Protein AF-A0A255TAW7-F1 (afdb_monomer)

Secondary structure (DSSP, 8-state):
--EEEEET-------S-EEEEES-SSSSPTTHHHHHHHHHHHTT--SPEEEEEEESSSS--TTHHHHHHHHHHH-SEEEEEEPPPPTT---TTPPTTHHHHHHHHHHHHTT--EEEEESS--TTHHHHHHHHHHTT---EESSHHHHHHHHHHHHTPPP-EEEEEPP-TT-HHHHHH-TT-SSHHHHHHHHHHHHHHHSPTT-EEEEESPPP--GGGGGS-SEE-

Radius of gyration: 18.11 Å; Cα contacts (8 Å, |Δi|>4): 351; chains: 1; bounding box: 48×36×50 Å

Sequence (225 aa):
MNKIINSPTEISKKEGWMVFLAGPMKASPRGWRNKLVKAAGEMGMDGVTFLSPRFTTMHQPSNQVQWETQGLRMCDVALFWIPNKDPKAELGHRVYAETTKMELAENIARGKKIILGIDSEIAGTRHMKFLAKRYGIKKVHTSMEGCLEELKGWIDRPQQEHTLEAPLFDSEEALAKHPEFVDMLAMNQTIMERWNRVVAPGDKVKIDGEMPDSWWMKLINGKIE

Mean predicted aligned error: 4.02 Å

pLDDT: mean 92.43, std 5.93, range [66.44, 98.31]

Nearest PDB structures (foldseek):
  2f64-assembly1_B  TM=6.790E-01  e=1.707E-03  Trypanosoma brucei
  6qai-assembly1_B  TM=6.743E-01  e=1.915E-02  Leishmania mexicana
  8xru-assembly2_C-2  TM=5.912E-01  e=5.299E-02  Cellulosimicrobium
  6mmp-assembly1_C  TM=3.141E-01  e=1.449E+00  Rattus norvegicus

Solvent-accessible surface area (backbone atoms only — not comparable to full-atom values): 12919 Å² total; per-residue (Å²): 112,58,45,79,48,41,32,82,66,82,81,87,60,58,88,48,50,32,36,22,55,43,44,49,82,69,50,36,58,86,62,55,67,59,52,51,56,49,52,38,44,76,69,69,48,62,57,38,36,35,40,32,71,61,56,84,58,98,61,85,59,92,58,45,67,58,49,47,51,52,44,60,42,59,30,56,32,42,38,36,46,40,66,55,65,31,89,84,47,81,57,83,96,54,66,86,45,49,69,44,52,53,52,50,54,51,39,50,75,72,65,55,50,65,42,42,22,37,55,54,89,53,93,64,38,71,59,48,53,51,50,38,42,76,67,68,39,84,64,76,28,58,40,70,65,54,40,47,52,55,49,47,63,59,72,70,50,81,74,51,81,46,80,42,68,43,66,73,54,92,37,66,70,59,50,72,76,38,80,88,41,91,45,71,66,56,42,40,48,47,53,42,29,56,47,32,70,74,36,47,64,75,13,39,30,40,59,52,71,76,74,59,98,45,78,67,67,36,55,42,50,40,44,81,98

Structure (mmCIF, N/CA/C/O backbone):
data_AF-A0A255TAW7-F1
#
_entry.id   AF-A0A255TAW7-F1
#
loop_
_atom_site.group_PDB
_atom_site.id
_atom_site.type_symbol
_atom_site.label_atom_id
_atom_site.label_alt_id
_atom_site.label_comp_id
_atom_site.label_asym_id
_atom_site.label_entity_id
_atom_site.label_seq_id
_atom_site.pdbx_PDB_ins_code
_atom_site.Cartn_x
_atom_site.Cartn_y
_atom_site.Cartn_z
_atom_site.occupancy
_atom_site.B_iso_or_equiv
_atom_site.auth_seq_id
_atom_site.auth_comp_id
_atom_site.auth_asym_id
_atom_site.auth_atom_id
_atom_site.pdbx_PDB_model_num
ATOM 1 N N . MET A 1 1 ? -10.013 12.844 -10.900 1.00 66.44 1 MET A N 1
ATOM 2 C CA . MET A 1 1 ? -8.597 12.935 -11.327 1.00 66.44 1 MET A CA 1
ATOM 3 C C . MET A 1 1 ? -7.708 12.264 -10.292 1.00 66.44 1 MET A C 1
ATOM 5 O O . MET A 1 1 ? -7.811 12.587 -9.113 1.00 66.44 1 MET A O 1
ATOM 9 N N . ASN A 1 2 ? -6.852 11.340 -10.728 1.00 85.00 2 ASN A N 1
ATOM 10 C CA . ASN A 1 2 ? -5.893 10.658 -9.856 1.00 85.00 2 ASN A CA 1
ATOM 11 C C . ASN A 1 2 ? -4.774 11.592 -9.395 1.00 85.00 2 ASN A C 1
ATOM 13 O O . ASN A 1 2 ? -4.309 12.446 -10.151 1.00 85.00 2 ASN A O 1
ATOM 17 N N . LYS A 1 3 ? -4.311 11.386 -8.163 1.00 90.56 3 LYS A N 1
ATOM 18 C CA . LYS A 1 3 ? -3.213 12.143 -7.552 1.00 90.56 3 LYS A CA 1
ATOM 19 C C . LYS A 1 3 ? -1.981 11.254 -7.461 1.00 90.56 3 LYS A C 1
ATOM 21 O O . LYS A 1 3 ? -2.101 10.087 -7.106 1.00 90.56 3 LYS A O 1
ATOM 26 N N . ILE A 1 4 ? -0.795 11.794 -7.732 1.00 94.12 4 ILE A N 1
ATOM 27 C CA . ILE A 1 4 ? 0.478 11.137 -7.409 1.00 94.12 4 ILE A CA 1
ATOM 28 C C . ILE A 1 4 ? 1.187 11.933 -6.314 1.00 94.12 4 ILE A C 1
ATOM 30 O O . ILE A 1 4 ? 1.356 13.145 -6.432 1.00 94.12 4 ILE A O 1
ATOM 34 N N . IL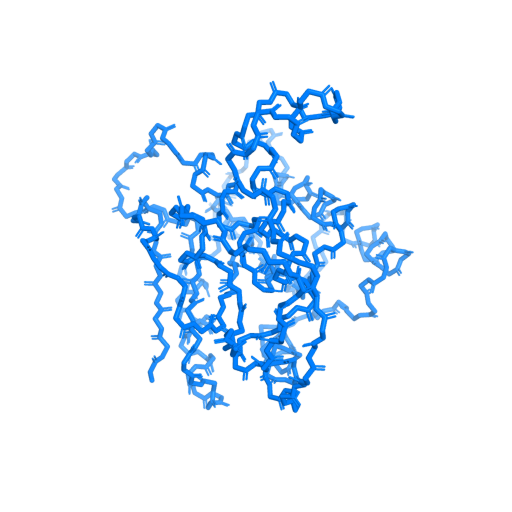E A 1 5 ? 1.588 11.254 -5.243 1.00 94.88 5 ILE A N 1
ATOM 35 C CA . ILE A 1 5 ? 2.397 11.810 -4.157 1.00 94.88 5 ILE A CA 1
ATOM 36 C C . ILE A 1 5 ? 3.766 11.145 -4.238 1.00 94.88 5 ILE A C 1
ATOM 38 O O . ILE A 1 5 ? 3.882 9.923 -4.141 1.00 94.88 5 ILE A O 1
ATOM 42 N N . ASN A 1 6 ? 4.797 11.952 -4.462 1.00 94.56 6 ASN A N 1
ATOM 43 C CA . ASN A 1 6 ? 6.178 11.490 -4.524 1.00 94.56 6 ASN A CA 1
ATOM 44 C C . ASN A 1 6 ? 6.852 11.651 -3.159 1.00 94.56 6 ASN A C 1
ATOM 46 O O . ASN A 1 6 ? 6.537 12.577 -2.414 1.00 94.56 6 ASN A O 1
ATOM 50 N N . SER A 1 7 ? 7.826 10.796 -2.861 1.00 93.12 7 SER A N 1
ATOM 51 C CA . SER A 1 7 ? 8.698 10.995 -1.702 1.00 93.12 7 SER A CA 1
ATOM 52 C C . SER A 1 7 ? 9.448 12.347 -1.781 1.00 93.12 7 SER A C 1
ATOM 54 O O . SER A 1 7 ? 9.800 12.790 -2.881 1.00 93.12 7 SER A O 1
ATOM 56 N N . PRO A 1 8 ? 9.730 13.024 -0.653 1.00 92.25 8 PRO A N 1
ATOM 57 C CA . PRO A 1 8 ? 9.324 12.698 0.716 1.00 92.25 8 PRO A CA 1
ATOM 58 C C . PRO A 1 8 ? 8.064 13.466 1.150 1.00 92.25 8 PRO A C 1
ATOM 60 O O . PRO A 1 8 ? 7.929 13.795 2.325 1.00 92.25 8 PRO A O 1
ATOM 63 N N . THR A 1 9 ? 7.167 13.828 0.220 1.00 93.25 9 THR A N 1
ATOM 64 C CA . THR A 1 9 ? 5.983 14.641 0.540 1.00 93.25 9 THR A CA 1
ATOM 65 C C . THR A 1 9 ? 5.142 13.967 1.621 1.00 93.25 9 THR A C 1
ATOM 67 O O . THR A 1 9 ? 4.720 12.821 1.464 1.00 93.25 9 THR A O 1
ATOM 70 N N . GLU A 1 10 ? 4.905 14.687 2.717 1.00 90.19 10 GLU A N 1
ATOM 71 C CA . GLU A 1 10 ? 4.144 14.192 3.861 1.00 90.19 10 GLU A CA 1
ATOM 72 C C . GLU A 1 10 ? 2.697 13.853 3.479 1.00 90.19 10 GLU A C 1
ATOM 74 O O . GLU A 1 10 ? 2.071 14.521 2.651 1.00 90.19 10 GLU A O 1
ATOM 79 N N . ILE A 1 11 ? 2.163 12.803 4.106 1.00 91.88 11 ILE A N 1
ATOM 80 C CA . ILE A 1 11 ? 0.776 12.375 3.949 1.00 91.88 11 ILE A CA 1
ATOM 81 C C . ILE A 1 11 ? 0.057 12.662 5.266 1.00 91.88 11 ILE A C 1
ATOM 83 O O . ILE A 1 11 ? 0.110 11.868 6.199 1.00 91.88 11 ILE A O 1
ATOM 87 N N . SER A 1 12 ? -0.596 13.820 5.337 1.00 90.38 12 SER A N 1
ATOM 88 C CA . SER A 1 12 ? -1.251 14.313 6.556 1.00 90.38 12 SER A CA 1
ATOM 89 C C . SER A 1 12 ? -2.631 13.698 6.814 1.00 90.38 12 SER A C 1
ATOM 91 O O . SER A 1 12 ? -3.136 13.752 7.937 1.00 90.38 12 SER A O 1
ATOM 93 N N . LYS A 1 13 ? -3.262 13.139 5.773 1.00 93.25 13 LYS A N 1
ATOM 94 C CA . LYS A 1 13 ? -4.567 12.475 5.836 1.00 93.25 13 LYS A CA 1
ATOM 95 C C . LYS A 1 13 ? -4.758 11.518 4.660 1.00 93.25 13 LYS A C 1
ATOM 97 O O . LYS A 1 13 ? -4.281 11.773 3.551 1.00 93.25 13 LYS A O 1
ATOM 102 N N . LYS A 1 14 ? -5.508 10.443 4.895 1.00 93.25 14 LYS A N 1
ATOM 103 C CA . LYS A 1 14 ? -6.025 9.540 3.866 1.00 93.25 14 LYS A CA 1
ATOM 104 C C . LYS A 1 14 ? -7.431 9.973 3.429 1.00 93.25 14 LYS A C 1
ATOM 106 O O . LYS A 1 14 ? -8.319 10.143 4.256 1.00 93.25 14 LYS A O 1
ATOM 111 N N . GLU A 1 15 ? -7.622 10.185 2.126 1.00 88.88 15 GLU A N 1
ATOM 112 C CA . GLU A 1 15 ? -8.869 10.738 1.549 1.00 88.88 15 GLU A CA 1
ATOM 113 C C . GLU A 1 15 ? -9.602 9.760 0.614 1.00 88.88 15 GLU A C 1
ATOM 115 O O . GLU A 1 15 ? -10.632 10.096 0.038 1.00 88.88 15 GLU A O 1
ATOM 120 N N . GLY A 1 16 ? -9.078 8.546 0.446 1.00 93.88 16 GLY A N 1
ATOM 121 C CA . GLY A 1 16 ? -9.610 7.557 -0.483 1.00 93.88 16 GLY A CA 1
ATOM 122 C C . GLY A 1 16 ? -8.657 6.382 -0.660 1.00 93.88 16 GLY A C 1
ATOM 123 O O . GLY A 1 16 ? -7.778 6.144 0.175 1.00 93.88 16 GLY A O 1
ATOM 124 N N . TRP A 1 17 ? -8.810 5.679 -1.782 1.00 97.12 17 TRP A N 1
ATOM 125 C CA . TRP A 1 17 ? -7.913 4.595 -2.164 1.00 97.12 17 TRP A CA 1
ATOM 126 C C . TRP A 1 17 ? -6.482 5.105 -2.327 1.00 97.12 17 TRP A C 1
ATOM 128 O O . TRP A 1 17 ? -6.220 6.058 -3.062 1.00 97.12 17 TRP A O 1
ATOM 138 N N . MET A 1 18 ? -5.544 4.442 -1.657 1.00 97.94 18 MET A N 1
ATOM 139 C CA . MET A 1 18 ? -4.114 4.669 -1.785 1.00 97.94 18 MET A CA 1
ATOM 140 C C . MET A 1 18 ? -3.413 3.430 -2.315 1.00 97.94 18 MET A C 1
ATOM 142 O O . MET A 1 18 ? -3.492 2.349 -1.726 1.00 97.94 18 MET A O 1
ATOM 146 N N . VAL A 1 19 ? -2.658 3.619 -3.392 1.00 98.31 19 VAL A N 1
ATOM 147 C CA . VAL A 1 19 ? -1.900 2.562 -4.058 1.00 98.31 19 VAL A CA 1
ATOM 148 C C . VAL A 1 19 ? -0.419 2.887 -3.992 1.00 98.31 19 VAL A C 1
ATOM 150 O O . VAL A 1 19 ? 0.014 3.914 -4.512 1.00 98.31 19 VAL A O 1
ATOM 153 N N . PHE A 1 20 ? 0.379 2.014 -3.383 1.00 98.25 20 PHE A N 1
ATOM 154 C CA . PHE A 1 20 ? 1.829 2.179 -3.362 1.00 98.25 20 PHE A CA 1
ATOM 155 C C . PHE A 1 20 ? 2.465 1.585 -4.624 1.00 98.25 20 PHE A C 1
ATOM 157 O O . PHE A 1 20 ? 2.237 0.422 -4.954 1.00 98.25 20 PHE A O 1
ATOM 164 N N . LEU A 1 21 ? 3.276 2.379 -5.329 1.00 97.69 21 LEU A N 1
ATOM 165 C CA . LEU A 1 21 ? 3.949 2.008 -6.577 1.00 97.69 21 LEU A CA 1
ATOM 166 C C . LEU A 1 21 ? 5.339 1.419 -6.310 1.00 97.69 21 LEU A C 1
ATOM 168 O O . LEU A 1 21 ? 6.379 2.068 -6.527 1.00 97.69 21 LEU A O 1
ATOM 172 N N . ALA A 1 22 ? 5.341 0.165 -5.864 1.00 96.19 22 ALA A N 1
ATOM 173 C CA . ALA A 1 22 ? 6.546 -0.612 -5.620 1.00 96.19 22 ALA A CA 1
ATOM 174 C C . ALA A 1 22 ? 7.166 -1.110 -6.934 1.00 96.19 22 ALA A C 1
ATOM 176 O O . ALA A 1 22 ? 6.483 -1.416 -7.914 1.00 96.19 22 ALA A O 1
ATOM 177 N N . GLY A 1 23 ? 8.493 -1.167 -6.973 1.00 94.19 23 GLY A N 1
ATOM 178 C CA . GLY A 1 23 ? 9.228 -1.535 -8.178 1.00 94.19 23 GLY A CA 1
ATOM 179 C C . GLY A 1 23 ? 10.616 -0.905 -8.227 1.00 94.19 23 GLY A C 1
ATOM 180 O O . GLY A 1 23 ? 10.884 0.064 -7.506 1.00 94.19 23 GLY A O 1
ATOM 181 N N . PRO A 1 24 ? 11.499 -1.389 -9.114 1.00 91.38 24 PRO A N 1
ATOM 182 C CA . PRO A 1 24 ? 12.866 -0.900 -9.196 1.00 91.38 24 PRO A CA 1
ATOM 183 C C . PRO A 1 24 ? 12.915 0.619 -9.429 1.00 91.38 24 PRO A C 1
ATOM 185 O O . PRO A 1 24 ? 12.154 1.192 -10.219 1.00 91.38 24 PRO A O 1
ATOM 188 N N . MET A 1 25 ? 13.820 1.279 -8.701 1.00 86.50 25 MET A N 1
ATOM 189 C CA . MET A 1 25 ? 14.154 2.697 -8.890 1.00 86.50 25 MET A CA 1
ATOM 190 C C . MET A 1 25 ? 15.346 2.881 -9.834 1.00 86.50 25 MET A C 1
ATOM 192 O O . MET A 1 25 ? 15.327 3.750 -10.706 1.00 86.50 25 MET A O 1
ATOM 196 N N . LYS A 1 26 ? 16.389 2.059 -9.658 1.00 84.88 26 LYS A N 1
ATOM 197 C CA . LYS A 1 26 ? 17.605 2.059 -10.481 1.00 84.88 26 LYS A CA 1
ATOM 198 C C . LYS A 1 26 ? 17.474 1.054 -11.622 1.00 84.88 26 LYS A C 1
ATOM 200 O O . LYS A 1 26 ? 16.835 0.017 -11.465 1.00 84.88 26 LYS A O 1
ATOM 205 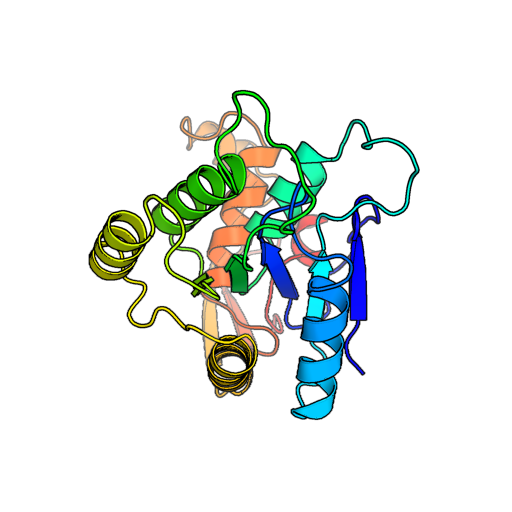N N . ALA A 1 27 ? 18.102 1.365 -12.757 1.00 85.75 27 ALA A N 1
ATOM 206 C CA . ALA A 1 27 ? 18.136 0.514 -13.949 1.00 85.75 27 ALA A CA 1
ATOM 207 C C . ALA A 1 27 ? 16.755 0.107 -14.510 1.00 85.75 27 ALA A C 1
ATOM 209 O O . ALA A 1 27 ? 16.652 -0.858 -15.258 1.00 85.75 27 ALA A O 1
ATOM 210 N N . SER A 1 28 ? 15.685 0.822 -14.154 1.00 87.62 28 SER A N 1
ATOM 211 C CA . SER A 1 28 ? 14.346 0.673 -14.735 1.00 87.62 28 SER A CA 1
ATOM 212 C C . SER A 1 28 ? 14.068 1.785 -15.755 1.00 87.62 28 SER A C 1
ATOM 214 O O . SER A 1 28 ? 14.575 2.895 -15.558 1.00 87.62 28 SER A O 1
ATOM 216 N N . PRO A 1 29 ? 13.189 1.568 -16.751 1.00 87.31 29 PRO A N 1
ATOM 217 C CA . PRO A 1 29 ? 12.796 2.589 -17.711 1.00 87.31 29 PRO A CA 1
ATOM 218 C C . PRO A 1 29 ? 12.283 3.849 -17.011 1.00 87.31 29 PRO A C 1
ATOM 220 O O . PRO A 1 29 ? 11.499 3.789 -16.059 1.00 87.31 29 PRO A O 1
ATOM 223 N N . ARG A 1 30 ? 12.726 5.022 -17.465 1.00 85.56 30 ARG A N 1
ATOM 224 C CA . ARG A 1 30 ? 12.309 6.292 -16.859 1.00 85.56 30 ARG A CA 1
ATOM 225 C C . ARG A 1 30 ? 10.803 6.511 -17.039 1.00 85.56 30 ARG A C 1
ATOM 227 O O . ARG A 1 30 ? 10.241 6.239 -18.095 1.00 85.56 30 ARG A O 1
ATOM 234 N N . GLY A 1 31 ? 10.157 7.035 -15.998 1.00 88.00 31 GLY A N 1
ATOM 235 C CA . GLY A 1 31 ? 8.762 7.479 -16.061 1.00 88.00 31 GLY A CA 1
ATOM 236 C C . GLY A 1 31 ? 7.705 6.371 -16.081 1.00 88.00 31 GLY A C 1
ATOM 237 O O . GLY A 1 31 ? 6.537 6.693 -16.273 1.00 88.00 31 GLY A O 1
ATOM 238 N N . TRP A 1 32 ? 8.058 5.098 -15.853 1.00 91.94 32 TRP A N 1
ATOM 239 C CA . TRP A 1 32 ? 7.078 3.999 -15.855 1.00 91.94 32 TRP A CA 1
ATOM 240 C C . TRP A 1 32 ? 5.929 4.220 -14.856 1.00 91.94 32 TRP A C 1
ATOM 242 O O . TRP A 1 32 ? 4.781 3.940 -15.178 1.00 91.94 32 TRP A O 1
ATOM 252 N N . ARG A 1 33 ? 6.214 4.812 -13.686 1.00 93.38 33 ARG A N 1
ATOM 253 C CA . ARG A 1 33 ? 5.199 5.177 -12.680 1.00 93.38 33 ARG A CA 1
ATOM 254 C C . ARG A 1 33 ? 4.207 6.208 -13.218 1.00 93.38 33 ARG A C 1
ATOM 256 O O . ARG A 1 33 ? 3.008 6.032 -13.071 1.00 93.38 33 ARG A O 1
ATOM 263 N N . ASN A 1 34 ? 4.696 7.239 -13.908 1.00 92.81 34 ASN A N 1
ATOM 264 C CA . ASN A 1 34 ? 3.837 8.264 -14.509 1.00 92.81 34 ASN A CA 1
ATOM 265 C C . ASN A 1 34 ? 2.976 7.678 -15.634 1.00 92.81 34 ASN A C 1
ATOM 267 O O . ASN A 1 34 ? 1.808 8.031 -15.745 1.00 92.81 34 ASN A O 1
ATOM 271 N N . LYS A 1 35 ? 3.536 6.765 -16.444 1.00 93.38 35 LYS A N 1
ATOM 272 C CA . LYS A 1 35 ? 2.770 6.036 -17.467 1.00 93.38 35 LYS A CA 1
ATOM 273 C C . LYS A 1 35 ? 1.648 5.212 -16.837 1.00 93.38 35 LYS A C 1
ATOM 275 O O . LYS A 1 35 ? 0.523 5.297 -17.306 1.00 93.38 35 LYS A O 1
ATOM 280 N N . LEU A 1 36 ? 1.942 4.497 -15.751 1.00 94.75 36 LEU A N 1
ATOM 281 C CA . LEU A 1 36 ? 0.954 3.712 -15.012 1.00 94.75 36 LEU A CA 1
ATOM 282 C C . LEU A 1 36 ? -0.168 4.596 -14.450 1.00 94.75 36 LEU A C 1
ATOM 284 O O . LEU A 1 36 ? -1.336 4.283 -14.646 1.00 94.75 36 LEU A O 1
ATOM 288 N N . VAL A 1 37 ? 0.159 5.722 -13.806 1.00 94.88 37 VAL A N 1
ATOM 289 C CA . VAL A 1 37 ? -0.855 6.649 -13.263 1.00 94.88 37 VAL A CA 1
ATOM 290 C C . VAL A 1 37 ? -1.698 7.282 -14.373 1.00 94.88 37 VAL A C 1
ATOM 292 O O . VAL A 1 37 ? -2.908 7.437 -14.213 1.00 94.88 37 VAL A O 1
ATOM 295 N N . LYS A 1 38 ? -1.082 7.619 -15.514 1.00 94.50 38 LYS A N 1
ATOM 296 C CA . LYS A 1 38 ? -1.805 8.126 -16.686 1.00 94.50 38 LYS A CA 1
ATOM 297 C C . LYS A 1 38 ? -2.785 7.080 -17.222 1.00 94.50 38 LYS A C 1
ATOM 299 O O . LYS A 1 38 ? -3.965 7.387 -17.351 1.00 94.50 38 LYS A O 1
ATOM 304 N N . ALA A 1 39 ? -2.311 5.856 -17.454 1.00 95.19 39 ALA A N 1
ATOM 305 C CA . ALA A 1 39 ? -3.138 4.745 -17.917 1.00 95.19 39 ALA A CA 1
ATOM 306 C C . ALA A 1 39 ? -4.281 4.446 -16.934 1.00 95.19 39 ALA A C 1
ATOM 308 O O . ALA A 1 39 ? -5.409 4.208 -17.349 1.00 95.19 39 ALA A O 1
ATOM 309 N N . ALA A 1 40 ? -4.033 4.559 -15.625 1.00 96.38 40 ALA A N 1
ATOM 310 C CA . ALA A 1 40 ? -5.079 4.406 -14.622 1.00 96.38 40 ALA A CA 1
ATOM 311 C C . ALA A 1 40 ? -6.214 5.433 -14.784 1.00 96.38 40 ALA A C 1
ATOM 313 O O . ALA A 1 40 ? -7.387 5.080 -14.677 1.00 96.38 40 ALA A O 1
ATOM 314 N N . GLY A 1 41 ? -5.869 6.693 -15.072 1.00 95.19 41 GLY A N 1
ATOM 315 C CA . GLY A 1 41 ? -6.854 7.736 -15.370 1.00 95.19 41 GLY A CA 1
ATOM 316 C C . GLY A 1 41 ? -7.610 7.483 -16.677 1.00 95.19 41 GLY A C 1
ATOM 317 O O . GLY A 1 41 ? -8.823 7.651 -16.722 1.00 95.19 41 GLY A O 1
ATOM 318 N N . GLU A 1 42 ? -6.919 7.016 -17.720 1.00 94.88 42 GLU A N 1
ATOM 319 C CA . GLU A 1 42 ? -7.533 6.640 -19.007 1.00 94.88 42 GLU A CA 1
ATOM 320 C C . GLU A 1 42 ? -8.509 5.454 -18.872 1.00 94.88 42 GLU A C 1
ATOM 322 O O . GLU A 1 42 ? -9.474 5.362 -19.625 1.00 94.88 42 GLU A O 1
ATOM 327 N N . MET A 1 43 ? -8.309 4.585 -17.875 1.00 95.25 43 MET A N 1
ATOM 328 C CA . MET A 1 43 ? -9.204 3.468 -17.539 1.00 95.25 43 MET A CA 1
ATOM 329 C C . MET A 1 43 ? -10.383 3.858 -16.627 1.00 95.25 43 MET A C 1
ATOM 331 O O . MET A 1 43 ? -11.115 2.982 -16.156 1.00 95.25 43 MET A O 1
ATOM 335 N N . GLY A 1 44 ? -10.569 5.149 -16.337 1.00 93.38 44 GLY A N 1
ATOM 336 C CA . GLY A 1 44 ? -11.673 5.630 -15.502 1.00 93.38 44 GLY A CA 1
ATOM 337 C C . GLY A 1 44 ? -11.560 5.213 -14.035 1.00 93.38 44 GLY A C 1
ATOM 338 O O . GLY A 1 44 ? -12.574 5.019 -13.367 1.00 93.38 44 GLY A O 1
ATOM 339 N N . MET A 1 45 ? -10.341 5.013 -13.527 1.00 93.81 45 MET A N 1
ATOM 340 C CA . MET A 1 45 ? -10.122 4.972 -12.083 1.00 93.81 45 MET A CA 1
ATOM 341 C C . MET A 1 45 ? -9.993 6.409 -11.595 1.00 93.81 45 MET A C 1
ATOM 343 O O . MET A 1 45 ? -9.034 7.086 -11.956 1.00 93.81 45 MET A O 1
ATOM 347 N N . ASP A 1 46 ? -10.959 6.868 -10.805 1.00 87.12 46 ASP A N 1
ATOM 348 C CA . ASP A 1 46 ? -10.977 8.197 -10.198 1.00 87.12 46 ASP A CA 1
ATOM 349 C C . ASP A 1 46 ? -10.857 8.108 -8.676 1.00 87.12 46 ASP A C 1
ATOM 351 O O . ASP A 1 46 ? -11.225 7.113 -8.057 1.00 87.12 46 ASP A O 1
ATOM 355 N N . GLY A 1 47 ? -10.330 9.167 -8.058 1.00 86.69 47 GLY A N 1
ATOM 356 C CA . GLY A 1 47 ? -10.194 9.242 -6.600 1.00 86.69 47 GLY A CA 1
ATOM 357 C C . GLY A 1 47 ? -9.085 8.357 -6.023 1.00 86.69 47 GLY A C 1
ATOM 358 O O . GLY A 1 47 ? -9.007 8.200 -4.805 1.00 86.69 47 GLY A O 1
ATOM 359 N N . VAL A 1 48 ? -8.207 7.804 -6.867 1.00 95.56 48 VAL A N 1
ATOM 360 C CA . VAL A 1 48 ? -7.053 7.018 -6.422 1.00 95.56 48 VAL A CA 1
ATOM 361 C C . VAL A 1 48 ? -5.848 7.933 -6.208 1.00 95.56 48 VAL A C 1
ATOM 363 O O . VAL A 1 48 ? -5.453 8.717 -7.079 1.00 95.56 48 VAL A O 1
ATOM 366 N N . THR A 1 49 ? -5.232 7.807 -5.036 1.00 97.25 49 THR A N 1
ATOM 367 C CA . THR A 1 49 ? -3.951 8.429 -4.706 1.00 97.25 49 THR A CA 1
ATOM 368 C C . THR A 1 49 ? -2.828 7.409 -4.864 1.00 97.25 49 THR A C 1
ATOM 370 O O . THR A 1 49 ? -2.777 6.395 -4.177 1.00 97.25 49 THR A O 1
ATOM 373 N N . PHE A 1 50 ? -1.883 7.686 -5.750 1.00 97.62 50 PHE A N 1
ATOM 374 C CA . PHE A 1 50 ? -0.712 6.852 -5.977 1.00 97.62 50 PHE A CA 1
ATOM 375 C C . PHE A 1 50 ? 0.480 7.365 -5.171 1.00 97.62 50 PHE A C 1
ATOM 377 O O . PHE A 1 50 ? 0.903 8.509 -5.333 1.00 97.62 50 PHE A O 1
ATOM 384 N N . LEU A 1 51 ? 1.050 6.507 -4.329 1.00 97.38 51 LEU A N 1
ATOM 385 C CA . LEU A 1 51 ? 2.261 6.782 -3.565 1.00 97.38 51 LEU A CA 1
ATOM 386 C C . LEU A 1 51 ? 3.469 6.279 -4.354 1.00 97.38 51 LEU A C 1
ATOM 388 O O . LEU A 1 51 ? 3.582 5.092 -4.657 1.00 97.38 51 LEU A O 1
ATOM 392 N N . SER A 1 52 ? 4.371 7.184 -4.709 1.00 95.81 52 SER A N 1
ATOM 393 C CA . SER A 1 52 ? 5.560 6.888 -5.501 1.00 95.81 52 SER A CA 1
ATOM 394 C C . SER A 1 52 ? 6.819 7.081 -4.650 1.00 95.81 52 SER A C 1
ATOM 396 O O . SER A 1 52 ? 7.112 8.211 -4.256 1.00 95.81 52 SER A O 1
ATOM 398 N N . PRO A 1 53 ? 7.630 6.026 -4.424 1.00 93.38 53 PRO A N 1
ATOM 399 C CA . PRO A 1 53 ? 8.890 6.149 -3.685 1.00 93.38 53 PRO A CA 1
ATOM 400 C C . PRO A 1 53 ? 9.932 6.996 -4.428 1.00 93.38 53 PRO A C 1
ATOM 402 O O . PRO A 1 53 ? 10.960 7.364 -3.870 1.00 93.38 53 PRO A O 1
ATOM 405 N N . ARG A 1 54 ? 9.691 7.334 -5.701 1.00 89.19 54 ARG A N 1
ATOM 406 C CA . ARG A 1 54 ? 10.595 8.194 -6.462 1.00 89.19 54 ARG A CA 1
ATOM 407 C C . ARG A 1 54 ? 10.627 9.581 -5.826 1.00 89.19 54 ARG A C 1
ATOM 409 O O . ARG A 1 54 ? 9.616 10.274 -5.827 1.00 89.19 54 ARG A O 1
ATOM 416 N N . PHE A 1 55 ? 11.794 9.985 -5.344 1.00 84.38 55 PHE A N 1
ATOM 417 C CA . PHE A 1 55 ? 11.988 11.306 -4.765 1.00 84.38 55 PHE A CA 1
ATOM 418 C C . PHE A 1 55 ? 12.116 12.392 -5.844 1.00 84.38 55 PHE A C 1
ATOM 420 O O . PHE A 1 55 ? 12.605 12.141 -6.950 1.00 84.38 55 PHE A O 1
ATOM 427 N N . THR A 1 56 ? 11.636 13.597 -5.534 1.00 76.94 56 THR A N 1
ATOM 428 C CA . THR A 1 56 ? 11.680 14.777 -6.425 1.00 76.94 56 THR A CA 1
ATOM 429 C C . THR A 1 56 ? 12.994 15.554 -6.333 1.00 76.94 56 THR A C 1
ATOM 431 O O . THR A 1 56 ? 13.278 16.401 -7.178 1.00 76.94 56 THR A O 1
ATOM 434 N N . THR A 1 57 ? 13.801 15.263 -5.317 1.00 77.12 57 THR A N 1
ATOM 435 C CA . THR A 1 57 ? 15.085 15.901 -5.030 1.00 77.12 57 THR A CA 1
ATOM 436 C C . THR A 1 57 ? 16.230 15.294 -5.845 1.00 77.12 57 THR A C 1
ATOM 438 O O . THR A 1 57 ? 16.134 14.192 -6.382 1.00 77.12 57 THR A O 1
ATOM 441 N N . MET A 1 58 ? 17.359 16.006 -5.933 1.00 75.75 58 MET A N 1
ATOM 442 C CA . MET A 1 58 ? 18.569 15.486 -6.591 1.00 75.75 58 MET A CA 1
ATOM 443 C C . MET A 1 58 ? 19.185 14.307 -5.819 1.00 75.75 58 MET A C 1
ATOM 445 O O . MET A 1 58 ? 19.695 13.364 -6.419 1.00 75.75 58 MET A O 1
ATOM 449 N N . HIS A 1 59 ? 19.100 14.354 -4.488 1.00 81.75 59 HIS A N 1
ATOM 450 C CA . HIS A 1 59 ? 19.636 13.346 -3.579 1.00 81.75 59 HIS A CA 1
ATOM 451 C C . HIS A 1 59 ? 18.514 12.656 -2.813 1.00 81.75 59 HIS A C 1
ATOM 453 O O . HIS A 1 59 ? 17.462 13.253 -2.578 1.00 81.75 59 HIS A O 1
ATOM 459 N N . GLN A 1 60 ? 18.761 11.411 -2.408 1.00 82.69 60 GLN A N 1
ATOM 460 C CA . GLN A 1 60 ? 17.836 10.653 -1.575 1.00 82.69 60 GLN A CA 1
ATOM 461 C C . GLN A 1 60 ? 17.649 11.365 -0.220 1.00 82.69 60 GLN A C 1
ATOM 463 O O . GLN A 1 60 ? 18.647 11.624 0.458 1.00 82.69 60 GLN A O 1
ATOM 468 N N . PRO A 1 61 ? 16.405 11.668 0.188 1.00 83.69 61 PRO A N 1
ATOM 469 C CA . PRO A 1 61 ? 16.121 12.221 1.509 1.00 83.69 61 PRO A CA 1
ATOM 470 C C . PRO A 1 61 ? 16.547 11.270 2.635 1.00 83.69 61 PRO A C 1
ATOM 472 O O . PRO A 1 61 ? 16.451 10.048 2.495 1.00 83.69 61 PRO A O 1
ATOM 475 N N . SER A 1 62 ? 16.961 11.815 3.782 1.00 89.06 62 SER A N 1
ATOM 476 C CA . SER A 1 62 ? 17.338 11.015 4.961 1.00 89.06 62 SER A CA 1
ATOM 477 C C . SER A 1 62 ? 16.180 10.168 5.499 1.00 89.06 62 SER A C 1
ATOM 479 O O . SER A 1 62 ? 16.396 9.064 5.990 1.00 89.06 62 SER A O 1
ATOM 481 N N . ASN A 1 63 ? 14.946 10.646 5.343 1.00 89.25 63 ASN A N 1
ATOM 482 C CA . ASN A 1 63 ? 13.722 9.972 5.769 1.00 89.25 63 ASN A CA 1
ATOM 483 C C . ASN A 1 63 ? 13.101 9.065 4.686 1.00 89.25 63 ASN A C 1
ATOM 485 O O . ASN A 1 63 ? 11.974 8.608 4.862 1.00 89.25 63 ASN A O 1
ATOM 489 N N . GLN A 1 64 ? 13.804 8.770 3.582 1.00 90.69 64 GLN A N 1
ATOM 490 C CA . GLN A 1 64 ? 13.268 7.961 2.475 1.00 90.69 64 GLN A CA 1
ATOM 491 C C . GLN A 1 64 ? 12.728 6.603 2.946 1.00 90.69 64 GLN A C 1
ATOM 493 O O . GLN A 1 64 ? 11.604 6.240 2.615 1.00 90.69 64 GLN A O 1
ATOM 498 N N . VAL A 1 65 ? 13.514 5.868 3.737 1.00 89.25 65 VAL A N 1
ATOM 499 C CA . VAL A 1 65 ? 13.137 4.525 4.211 1.00 89.25 65 VAL A CA 1
ATOM 500 C C . VAL A 1 65 ? 11.901 4.592 5.111 1.00 89.25 65 VAL A C 1
ATOM 502 O O . VAL A 1 65 ? 11.013 3.746 5.019 1.00 89.25 65 VAL A O 1
ATOM 505 N N . GLN A 1 66 ? 11.808 5.625 5.952 1.00 91.00 66 GLN A N 1
ATOM 506 C CA . GLN A 1 66 ? 10.651 5.854 6.818 1.00 91.00 66 GLN A CA 1
ATOM 507 C C . GLN A 1 66 ? 9.403 6.189 5.994 1.00 91.00 66 GLN A C 1
ATOM 509 O O . GLN A 1 66 ? 8.337 5.634 6.253 1.00 91.00 66 GLN A O 1
ATOM 514 N N . TRP A 1 67 ? 9.542 7.033 4.966 1.00 94.19 67 TRP A N 1
ATOM 515 C CA . TRP A 1 67 ? 8.452 7.386 4.057 1.00 94.19 67 TRP A CA 1
ATOM 516 C C . TRP A 1 67 ? 7.936 6.166 3.285 1.00 94.19 67 TRP A C 1
ATOM 518 O O . TRP A 1 67 ? 6.730 5.928 3.239 1.00 94.19 67 TRP A O 1
ATOM 528 N N . GLU A 1 68 ? 8.838 5.352 2.728 1.00 94.19 68 GLU A N 1
ATOM 529 C CA . GLU A 1 68 ? 8.487 4.114 2.019 1.00 94.19 68 GLU A CA 1
ATOM 530 C C . GLU A 1 68 ? 7.781 3.123 2.945 1.00 94.19 68 GLU A C 1
ATOM 532 O O . GLU A 1 68 ? 6.728 2.591 2.593 1.00 94.19 68 GLU A O 1
ATOM 537 N N . THR A 1 69 ? 8.314 2.941 4.156 1.00 92.56 69 THR A N 1
ATOM 538 C CA . THR A 1 69 ? 7.732 2.060 5.175 1.00 92.56 69 THR A CA 1
ATOM 539 C C . THR A 1 69 ? 6.324 2.515 5.554 1.00 92.56 69 THR A C 1
ATOM 541 O O . THR A 1 69 ? 5.394 1.711 5.538 1.00 92.56 69 THR A O 1
ATOM 544 N N . GLN A 1 70 ? 6.137 3.805 5.850 1.00 94.06 70 GLN A N 1
ATOM 545 C CA . GLN A 1 70 ? 4.826 4.360 6.189 1.00 94.06 70 GLN A CA 1
ATOM 546 C C . GLN A 1 70 ? 3.843 4.218 5.020 1.00 94.06 70 GLN A C 1
ATOM 548 O O . GLN A 1 70 ? 2.706 3.787 5.217 1.00 94.06 70 GLN A O 1
ATOM 553 N N . GLY A 1 71 ? 4.281 4.535 3.798 1.00 95.88 71 GLY A N 1
ATOM 554 C CA . GLY A 1 71 ? 3.464 4.428 2.593 1.00 95.88 71 GLY A CA 1
ATOM 555 C C . GLY A 1 71 ? 3.007 2.995 2.313 1.00 95.88 71 GLY A C 1
ATOM 556 O O . GLY A 1 71 ? 1.824 2.777 2.051 1.00 95.88 71 GLY A O 1
ATOM 557 N N . LEU A 1 72 ? 3.906 2.013 2.422 1.00 95.88 72 LEU A N 1
ATOM 558 C CA . LEU A 1 72 ? 3.577 0.592 2.270 1.00 95.88 72 LEU A CA 1
ATOM 559 C C . LEU A 1 72 ? 2.587 0.125 3.343 1.00 95.88 72 LEU A C 1
ATOM 561 O O . LEU A 1 72 ? 1.588 -0.516 3.014 1.00 95.88 72 LEU A O 1
ATOM 565 N N . ARG A 1 73 ? 2.800 0.494 4.612 1.00 95.31 73 ARG A N 1
ATOM 566 C CA . ARG A 1 73 ? 1.907 0.099 5.715 1.00 95.31 73 ARG A CA 1
ATOM 567 C C . ARG A 1 73 ? 0.513 0.713 5.585 1.00 95.31 73 ARG A C 1
ATOM 569 O O . ARG A 1 73 ? -0.472 0.013 5.800 1.00 95.31 73 ARG A O 1
ATOM 576 N N . MET A 1 74 ? 0.418 1.974 5.166 1.00 96.12 74 MET A N 1
ATOM 577 C CA . MET A 1 74 ? -0.845 2.718 5.052 1.00 96.12 74 MET A CA 1
ATOM 578 C C . MET A 1 74 ? -1.641 2.432 3.768 1.00 96.12 74 MET A C 1
ATOM 580 O O . MET A 1 74 ? -2.866 2.600 3.759 1.00 96.12 74 MET A O 1
ATOM 584 N N . CYS A 1 75 ? -0.978 2.054 2.668 1.00 97.50 75 CYS A N 1
ATOM 585 C CA . CYS A 1 75 ? -1.665 1.820 1.398 1.00 97.50 75 CYS A CA 1
ATOM 586 C C . CYS A 1 75 ? -2.651 0.646 1.481 1.00 97.50 75 CYS A C 1
ATOM 588 O O . CYS A 1 75 ? -2.442 -0.316 2.230 1.00 97.50 75 CYS A O 1
ATOM 590 N N . ASP A 1 76 ? -3.706 0.728 0.670 1.00 97.81 76 ASP A N 1
ATOM 591 C CA . ASP A 1 76 ? -4.723 -0.323 0.560 1.00 97.81 76 ASP A CA 1
ATOM 592 C C . ASP A 1 76 ? -4.251 -1.431 -0.379 1.00 97.81 76 ASP A C 1
ATOM 594 O O . ASP A 1 76 ? -4.543 -2.606 -0.170 1.00 97.81 76 ASP A O 1
ATOM 598 N N . VAL A 1 77 ? -3.494 -1.047 -1.412 1.00 97.88 77 VAL A N 1
ATOM 599 C CA . VAL A 1 77 ? -2.909 -1.956 -2.396 1.00 97.88 77 VAL A CA 1
ATOM 600 C C . VAL A 1 77 ? -1.450 -1.587 -2.636 1.00 97.88 77 VAL A C 1
ATOM 602 O O . VAL A 1 77 ? -1.132 -0.444 -2.964 1.00 97.88 77 VAL A O 1
ATOM 605 N N . ALA A 1 78 ? -0.563 -2.574 -2.551 1.00 97.94 78 ALA A N 1
ATOM 606 C CA . ALA A 1 78 ? 0.802 -2.451 -3.044 1.00 97.94 78 ALA A CA 1
ATOM 607 C C . ALA A 1 78 ? 0.869 -3.007 -4.475 1.00 97.94 78 ALA A C 1
ATOM 609 O O . ALA A 1 78 ? 0.759 -4.217 -4.696 1.00 97.94 78 ALA A O 1
ATOM 610 N N . LEU A 1 79 ? 1.029 -2.122 -5.461 1.00 98.31 79 LEU A N 1
ATOM 611 C CA . LEU A 1 79 ? 1.191 -2.500 -6.861 1.00 98.31 79 LEU A CA 1
ATOM 612 C C . LEU A 1 79 ? 2.685 -2.617 -7.160 1.00 98.31 79 LEU A C 1
ATOM 614 O O . LEU A 1 79 ? 3.389 -1.619 -7.321 1.00 98.31 79 LEU A O 1
ATOM 618 N N . PHE A 1 80 ? 3.156 -3.858 -7.235 1.00 96.94 80 PHE A N 1
ATOM 619 C CA . PHE A 1 80 ? 4.513 -4.198 -7.631 1.00 96.94 80 PHE A CA 1
ATOM 620 C C . PHE A 1 80 ? 4.577 -4.340 -9.147 1.00 96.94 80 PHE A C 1
ATOM 622 O O . PHE A 1 80 ? 4.079 -5.316 -9.706 1.00 96.94 80 PHE A O 1
ATOM 629 N N . TRP A 1 81 ? 5.225 -3.387 -9.815 1.00 96.00 81 TRP A N 1
ATOM 630 C CA . TRP A 1 81 ? 5.544 -3.497 -11.236 1.00 96.00 81 TRP A CA 1
ATOM 631 C C . TRP A 1 81 ? 7.054 -3.591 -11.437 1.00 96.00 81 TRP A C 1
ATOM 633 O O . TRP A 1 81 ? 7.806 -2.672 -11.102 1.00 96.00 81 TRP A O 1
ATOM 643 N N . ILE A 1 82 ? 7.498 -4.712 -12.002 1.00 93.88 82 ILE A N 1
ATOM 644 C CA . ILE A 1 82 ? 8.898 -4.962 -12.340 1.00 93.88 82 ILE A CA 1
ATOM 645 C C . ILE A 1 82 ? 9.036 -4.883 -13.868 1.00 93.88 82 ILE A C 1
ATOM 647 O O . ILE A 1 82 ? 8.788 -5.879 -14.555 1.00 93.88 82 ILE A O 1
ATOM 651 N N . PRO A 1 83 ? 9.395 -3.708 -14.421 1.00 92.31 83 PRO A N 1
ATOM 652 C CA . PRO A 1 83 ? 9.625 -3.567 -15.852 1.00 92.31 83 PRO A CA 1
ATOM 653 C C . PRO A 1 83 ? 10.873 -4.337 -16.294 1.00 92.31 83 PRO A C 1
ATOM 655 O O . PRO A 1 83 ? 11.702 -4.733 -15.473 1.00 92.31 83 PRO A O 1
ATOM 658 N N . ASN A 1 84 ? 11.055 -4.479 -17.606 1.00 89.12 84 ASN A N 1
ATOM 659 C CA . ASN A 1 84 ? 12.357 -4.836 -18.162 1.00 89.12 84 ASN A CA 1
ATOM 660 C C . ASN A 1 84 ? 13.452 -3.902 -17.632 1.00 89.12 84 ASN A C 1
ATOM 662 O O . ASN A 1 84 ? 13.230 -2.697 -17.498 1.00 89.12 84 ASN A O 1
ATOM 666 N N . LYS A 1 85 ? 14.655 -4.432 -17.380 1.00 89.31 85 LYS A N 1
ATOM 667 C CA . LYS A 1 85 ? 15.821 -3.583 -17.101 1.00 89.31 85 LYS A CA 1
ATOM 668 C C . LYS A 1 85 ? 16.036 -2.645 -18.289 1.00 89.31 85 LYS A C 1
ATOM 670 O O . LYS A 1 85 ? 15.961 -3.084 -19.433 1.00 89.31 85 LYS A O 1
ATOM 675 N N . ASP A 1 86 ? 16.348 -1.380 -18.022 1.00 86.62 86 ASP A N 1
ATOM 676 C CA . ASP A 1 86 ? 16.827 -0.472 -19.062 1.00 86.62 86 ASP A CA 1
ATOM 677 C C . ASP A 1 86 ? 18.058 -1.117 -19.738 1.00 86.62 86 ASP A C 1
ATOM 679 O O . ASP A 1 86 ? 19.041 -1.413 -19.042 1.00 86.62 86 ASP A O 1
ATOM 683 N N . PRO A 1 87 ? 18.025 -1.378 -21.062 1.00 83.31 87 PRO A N 1
ATOM 684 C CA . PRO A 1 87 ? 19.125 -2.032 -21.766 1.00 83.31 87 PRO A CA 1
ATOM 685 C C . PRO A 1 87 ? 20.457 -1.295 -21.614 1.00 83.31 87 PRO A C 1
ATOM 687 O O . PRO A 1 87 ? 21.510 -1.926 -21.644 1.00 83.31 87 PRO A O 1
ATOM 690 N N . LYS A 1 88 ? 20.409 0.028 -21.411 1.00 84.44 88 LYS A N 1
ATOM 691 C CA . LYS A 1 88 ? 21.587 0.890 -21.254 1.00 84.44 88 LYS A CA 1
ATOM 692 C C . LYS A 1 88 ? 22.079 0.985 -19.811 1.00 84.44 88 LYS A C 1
ATOM 694 O O . LYS A 1 88 ? 23.102 1.613 -19.561 1.00 84.44 88 LYS A O 1
ATOM 699 N N . ALA A 1 89 ? 21.350 0.425 -18.847 1.00 84.50 89 ALA A N 1
ATOM 700 C CA . ALA A 1 89 ? 21.730 0.520 -17.449 1.00 84.50 89 ALA A CA 1
ATOM 701 C C . ALA A 1 89 ? 22.730 -0.570 -17.057 1.00 84.50 89 ALA A C 1
ATOM 703 O O . ALA A 1 89 ? 22.458 -1.774 -17.160 1.00 84.50 89 ALA A O 1
ATOM 704 N N . GLU A 1 90 ? 23.858 -0.134 -16.513 1.00 81.81 90 GLU A N 1
ATOM 705 C CA . GLU A 1 90 ? 24.823 -0.998 -15.851 1.00 81.81 90 GLU A CA 1
ATOM 706 C C . GLU A 1 90 ? 24.411 -1.241 -14.397 1.00 81.81 90 GLU A C 1
ATOM 708 O O . GLU A 1 90 ? 23.963 -0.336 -13.689 1.00 81.81 90 GLU A O 1
ATOM 713 N N . LEU A 1 91 ? 24.540 -2.490 -13.953 1.00 79.00 91 LEU A N 1
ATOM 714 C CA . LEU A 1 91 ? 24.222 -2.890 -12.581 1.00 79.00 91 LEU A CA 1
ATOM 715 C C . LEU A 1 91 ? 25.473 -3.119 -11.725 1.00 79.00 91 LEU A C 1
ATOM 717 O O . LEU A 1 91 ? 25.358 -3.233 -10.504 1.00 79.00 91 LEU A O 1
ATOM 721 N N . GLY A 1 92 ? 26.659 -3.186 -12.341 1.00 83.31 92 GLY A N 1
ATOM 722 C CA . GLY A 1 92 ? 27.868 -3.670 -11.678 1.00 83.31 92 GLY A CA 1
ATOM 723 C C . GLY A 1 92 ? 27.619 -5.043 -11.044 1.00 83.31 92 GLY A C 1
ATOM 724 O O . GLY A 1 92 ? 27.083 -5.939 -11.691 1.00 83.31 92 GLY A O 1
ATOM 725 N N . HIS A 1 93 ? 27.935 -5.178 -9.755 1.00 79.25 93 HIS A N 1
ATOM 726 C CA . HIS A 1 93 ? 27.712 -6.401 -8.968 1.00 79.25 93 HIS A CA 1
ATOM 727 C C . HIS A 1 93 ? 26.283 -6.563 -8.423 1.00 79.25 93 HIS A C 1
ATOM 729 O O . HIS A 1 93 ? 26.008 -7.522 -7.706 1.00 79.25 93 HIS A O 1
ATOM 735 N N . ARG A 1 94 ? 25.373 -5.620 -8.695 1.00 82.25 94 ARG A N 1
ATOM 736 C CA . ARG A 1 94 ? 24.025 -5.628 -8.110 1.00 82.25 94 ARG A CA 1
ATOM 737 C C . ARG A 1 94 ? 23.066 -6.493 -8.917 1.00 82.25 94 ARG A C 1
ATOM 739 O O . ARG A 1 94 ? 23.128 -6.545 -10.145 1.00 82.25 94 ARG A O 1
ATOM 746 N N . VAL A 1 95 ? 22.097 -7.090 -8.230 1.00 86.06 95 VAL A N 1
ATOM 747 C CA . VAL A 1 95 ? 21.005 -7.818 -8.881 1.00 86.06 95 VAL A CA 1
ATOM 748 C C . VAL A 1 95 ? 19.879 -6.846 -9.237 1.00 86.06 95 VAL A C 1
ATOM 750 O O . VAL A 1 95 ? 19.486 -5.985 -8.448 1.00 86.06 95 VAL A O 1
ATOM 753 N N . TYR A 1 96 ? 19.319 -6.975 -10.442 1.00 89.94 96 TYR A N 1
ATOM 754 C CA . TYR A 1 96 ? 18.176 -6.153 -10.836 1.00 89.94 96 TYR A CA 1
ATOM 755 C C . TYR A 1 96 ? 16.969 -6.394 -9.913 1.00 89.94 96 TYR A C 1
ATOM 757 O O . TYR A 1 96 ? 16.611 -7.545 -9.632 1.00 89.94 96 TYR A O 1
ATOM 765 N N . ALA A 1 97 ? 16.339 -5.298 -9.477 1.00 89.12 97 ALA A N 1
ATOM 766 C CA . ALA A 1 97 ? 15.173 -5.287 -8.590 1.00 89.12 97 ALA A CA 1
ATOM 767 C C . ALA A 1 97 ? 15.382 -6.023 -7.246 1.00 89.12 97 ALA A C 1
ATOM 769 O O . ALA A 1 97 ? 14.429 -6.542 -6.681 1.00 89.12 97 ALA A O 1
ATOM 770 N N . GLU A 1 98 ? 16.614 -6.084 -6.732 1.00 88.56 98 GLU A N 1
ATOM 771 C CA . GLU A 1 98 ? 16.952 -6.782 -5.482 1.00 88.56 98 GLU A CA 1
ATOM 772 C C . GLU A 1 98 ? 16.118 -6.322 -4.276 1.00 88.56 98 GLU A C 1
ATOM 774 O O . GLU A 1 98 ? 15.390 -7.129 -3.704 1.00 88.56 98 GLU A O 1
ATOM 779 N N . THR A 1 99 ? 16.133 -5.026 -3.948 1.00 87.19 99 THR A N 1
ATOM 780 C CA . THR A 1 99 ? 15.344 -4.473 -2.831 1.00 87.19 99 THR A CA 1
ATOM 781 C C . THR A 1 99 ? 13.845 -4.693 -3.029 1.00 87.19 99 THR A C 1
ATOM 783 O O . THR A 1 99 ? 13.162 -5.128 -2.112 1.00 87.19 99 THR A O 1
ATOM 786 N N . THR A 1 100 ? 13.344 -4.528 -4.257 1.00 90.56 100 THR A N 1
ATOM 787 C CA . THR A 1 100 ? 11.934 -4.785 -4.595 1.00 90.56 100 THR A CA 1
ATOM 788 C C . THR A 1 100 ? 11.519 -6.231 -4.312 1.00 90.56 100 THR A C 1
ATOM 790 O O . THR A 1 100 ? 10.386 -6.477 -3.910 1.00 90.56 100 THR A O 1
ATOM 793 N N . LYS A 1 101 ? 12.417 -7.209 -4.498 1.00 88.81 101 LYS A N 1
ATOM 794 C CA . LYS A 1 101 ? 12.137 -8.616 -4.161 1.00 88.81 101 LYS A CA 1
ATOM 795 C C . LYS A 1 101 ? 12.008 -8.818 -2.651 1.00 88.81 101 LYS A C 1
ATOM 797 O O . LYS A 1 101 ? 11.141 -9.576 -2.225 1.00 88.81 101 LYS A O 1
ATOM 802 N N . MET A 1 102 ? 12.850 -8.148 -1.862 1.00 89.56 102 MET A N 1
ATOM 803 C CA . MET A 1 102 ? 12.785 -8.190 -0.397 1.00 89.56 102 MET A CA 1
ATOM 804 C C . MET A 1 102 ? 11.498 -7.530 0.114 1.00 89.56 102 MET A C 1
ATOM 806 O O . MET A 1 102 ? 10.768 -8.143 0.887 1.00 89.56 102 MET A O 1
ATOM 810 N N . GLU A 1 103 ? 11.164 -6.343 -0.400 1.00 92.06 103 GLU A N 1
ATOM 811 C CA . GLU A 1 103 ? 9.914 -5.635 -0.087 1.00 92.06 103 GLU A CA 1
ATOM 812 C C . GLU A 1 103 ? 8.679 -6.472 -0.445 1.00 92.06 103 GLU A C 1
ATOM 814 O O . GLU A 1 103 ? 7.713 -6.510 0.316 1.00 92.06 103 GLU A O 1
ATOM 819 N N . LEU A 1 104 ? 8.701 -7.169 -1.588 1.00 92.62 104 LEU A N 1
ATOM 820 C CA . LEU A 1 104 ? 7.618 -8.067 -1.988 1.00 92.62 104 LEU A CA 1
ATOM 821 C C . LEU A 1 104 ? 7.429 -9.188 -0.960 1.00 92.62 104 LEU A C 1
ATOM 823 O O . LEU A 1 104 ? 6.304 -9.441 -0.537 1.00 92.62 104 LEU A O 1
ATOM 827 N N . ALA A 1 105 ? 8.515 -9.845 -0.544 1.00 90.94 105 ALA A N 1
ATOM 828 C CA . ALA A 1 105 ? 8.460 -10.915 0.449 1.00 90.94 105 ALA A CA 1
ATOM 829 C C . ALA A 1 105 ? 7.944 -10.416 1.810 1.00 90.94 105 ALA A C 1
ATOM 831 O O . ALA A 1 105 ? 7.091 -11.069 2.412 1.00 90.94 105 ALA A O 1
ATOM 832 N N . GLU A 1 106 ? 8.398 -9.245 2.266 1.00 92.69 106 GLU A N 1
ATOM 833 C CA . GLU A 1 106 ? 7.913 -8.633 3.507 1.00 92.69 106 GLU A CA 1
ATOM 834 C C . GLU A 1 106 ? 6.406 -8.345 3.443 1.00 92.69 106 GLU A C 1
ATOM 836 O O . GLU A 1 106 ? 5.655 -8.724 4.343 1.00 92.69 106 GLU A O 1
ATOM 841 N N . ASN A 1 107 ? 5.934 -7.720 2.361 1.00 94.38 107 ASN A N 1
ATOM 842 C CA . ASN A 1 107 ? 4.523 -7.352 2.225 1.00 94.38 107 ASN A CA 1
ATOM 843 C C . ASN A 1 107 ? 3.610 -8.579 2.070 1.00 94.38 107 ASN A C 1
ATOM 845 O O . ASN A 1 107 ? 2.475 -8.562 2.551 1.00 94.38 107 ASN A O 1
ATOM 849 N N . ILE A 1 108 ? 4.110 -9.659 1.458 1.00 92.50 108 ILE A N 1
ATOM 850 C CA . ILE A 1 108 ? 3.435 -10.963 1.459 1.00 92.50 108 ILE A CA 1
ATOM 851 C C . ILE A 1 108 ? 3.284 -11.470 2.898 1.00 92.50 108 ILE A C 1
ATOM 853 O O . ILE A 1 108 ? 2.178 -11.827 3.301 1.00 92.50 108 ILE A O 1
ATOM 857 N N . ALA A 1 109 ? 4.363 -11.469 3.687 1.00 91.69 109 ALA A N 1
ATOM 858 C CA . ALA A 1 109 ? 4.341 -11.944 5.073 1.00 91.69 109 ALA A CA 1
ATOM 859 C C . ALA A 1 109 ? 3.410 -11.110 5.973 1.00 91.69 109 ALA A C 1
ATOM 861 O O . ALA A 1 109 ? 2.766 -11.652 6.870 1.00 91.69 109 ALA A O 1
ATOM 862 N N . ARG A 1 110 ? 3.279 -9.807 5.699 1.00 91.25 110 ARG A N 1
ATOM 863 C CA . ARG A 1 110 ? 2.335 -8.901 6.382 1.00 91.25 110 ARG A CA 1
ATOM 864 C C . ARG A 1 110 ? 0.874 -9.080 5.944 1.00 91.25 110 ARG A C 1
ATOM 866 O O . ARG A 1 110 ? -0.038 -8.548 6.579 1.00 91.25 110 ARG A O 1
ATOM 873 N N . GLY A 1 111 ? 0.621 -9.835 4.874 1.00 92.19 111 GLY A N 1
ATOM 874 C CA . GLY A 1 111 ? -0.719 -10.047 4.326 1.00 92.19 111 GLY A CA 1
ATOM 875 C C . GLY A 1 111 ? -1.293 -8.810 3.632 1.00 92.19 111 GLY A C 1
ATOM 876 O O . GLY A 1 111 ? -2.508 -8.607 3.648 1.00 92.19 111 GLY A O 1
ATOM 877 N N . LYS A 1 112 ? -0.435 -7.957 3.057 1.00 94.69 112 LYS A N 1
ATOM 878 C CA . LYS A 1 112 ? -0.851 -6.796 2.262 1.00 94.69 112 LYS A CA 1
ATOM 879 C C . LYS A 1 112 ? -1.539 -7.264 0.974 1.00 94.69 112 LYS A C 1
ATOM 881 O O . LYS A 1 112 ? -1.112 -8.243 0.356 1.00 94.69 112 LYS A O 1
ATOM 886 N N . LYS A 1 113 ? -2.572 -6.548 0.510 1.00 95.81 113 LYS A N 1
ATOM 887 C CA . LYS A 1 113 ? -3.122 -6.779 -0.833 1.00 95.81 113 LYS A CA 1
ATOM 888 C C . LYS A 1 113 ? -2.081 -6.356 -1.869 1.00 95.81 113 LYS A C 1
ATOM 890 O O . LYS A 1 113 ? -1.799 -5.173 -2.041 1.00 95.81 113 LYS A O 1
ATOM 895 N N . ILE A 1 114 ? -1.522 -7.345 -2.557 1.00 97.25 114 ILE A N 1
ATOM 896 C CA . ILE A 1 114 ? -0.512 -7.146 -3.594 1.00 97.25 114 ILE A CA 1
ATOM 897 C C . ILE A 1 114 ? -1.126 -7.397 -4.968 1.00 97.25 114 ILE A C 1
ATOM 899 O O . ILE A 1 114 ? -1.848 -8.377 -5.169 1.00 97.25 114 ILE A O 1
ATOM 903 N N . ILE A 1 115 ? -0.789 -6.519 -5.909 1.00 97.75 115 ILE A N 1
ATOM 904 C CA . ILE A 1 115 ? -0.942 -6.742 -7.348 1.00 97.75 115 ILE A CA 1
ATOM 905 C C . ILE A 1 115 ? 0.466 -6.798 -7.928 1.00 97.75 115 ILE A C 1
ATOM 907 O O . ILE A 1 115 ? 1.230 -5.845 -7.782 1.00 97.75 115 ILE A O 1
ATOM 911 N N . LEU A 1 116 ? 0.823 -7.921 -8.550 1.00 97.00 116 LEU A N 1
ATOM 912 C CA . LEU A 1 116 ? 2.172 -8.162 -9.056 1.00 97.00 116 LEU A CA 1
ATOM 913 C C . LEU A 1 116 ? 2.162 -8.261 -10.579 1.00 97.00 116 LEU A C 1
ATOM 915 O O . LEU A 1 116 ? 1.493 -9.128 -11.142 1.00 97.00 116 LEU A O 1
ATOM 919 N N . GLY A 1 117 ? 2.967 -7.428 -11.230 1.00 95.50 117 GLY A N 1
ATOM 920 C CA . GLY A 1 117 ? 3.251 -7.526 -12.652 1.00 95.50 117 GLY A CA 1
ATOM 921 C C . GLY A 1 117 ? 4.743 -7.511 -12.954 1.00 95.50 117 GLY A C 1
ATOM 922 O O . GLY A 1 117 ? 5.533 -6.831 -12.295 1.00 95.50 117 GLY A O 1
ATOM 923 N N . ILE A 1 118 ? 5.123 -8.302 -13.951 1.00 93.06 118 ILE A N 1
ATOM 924 C CA . ILE A 1 118 ? 6.499 -8.482 -14.395 1.00 93.06 118 ILE A CA 1
ATOM 925 C C . ILE A 1 118 ? 6.496 -8.491 -15.926 1.00 93.06 118 ILE A C 1
ATOM 927 O O . ILE A 1 118 ? 6.011 -9.439 -16.539 1.00 93.06 118 ILE A O 1
ATOM 931 N N . ASP A 1 119 ? 7.047 -7.437 -16.521 1.00 87.06 119 ASP A N 1
ATOM 932 C CA . ASP A 1 119 ? 7.041 -7.163 -17.969 1.00 87.06 119 ASP A CA 1
ATOM 933 C C . ASP A 1 119 ? 7.715 -8.271 -18.802 1.00 87.06 119 ASP A C 1
ATOM 935 O O . ASP A 1 119 ? 7.311 -8.574 -19.920 1.00 87.06 119 ASP A O 1
ATOM 939 N N . SER A 1 120 ? 8.739 -8.930 -18.249 1.00 75.00 120 SER A N 1
ATOM 940 C CA . SER A 1 120 ? 9.403 -10.075 -18.882 1.00 75.00 120 SER A CA 1
ATOM 941 C C . SER A 1 120 ? 10.024 -11.033 -17.862 1.00 75.00 120 SER A C 1
ATOM 943 O O . SER A 1 120 ? 10.121 -10.739 -16.668 1.00 75.00 120 SER A O 1
ATOM 945 N N . GLU A 1 121 ? 10.479 -12.201 -18.322 1.00 69.88 121 GLU A N 1
ATOM 946 C CA . GLU A 1 121 ? 11.202 -13.152 -17.476 1.00 69.88 121 GLU A CA 1
ATOM 947 C C . GLU A 1 121 ? 12.636 -12.669 -17.174 1.00 69.88 121 GLU A C 1
ATOM 949 O O . GLU A 1 121 ? 13.613 -13.144 -17.745 1.00 69.88 121 GLU A O 1
ATOM 954 N N . ILE A 1 122 ? 12.788 -11.727 -16.237 1.00 75.44 122 ILE A N 1
ATOM 955 C CA . ILE A 1 122 ? 14.098 -11.402 -15.651 1.00 75.44 122 ILE A CA 1
ATOM 956 C C . ILE A 1 122 ? 14.608 -12.573 -14.789 1.00 75.44 122 ILE A C 1
ATOM 958 O O . ILE A 1 122 ? 13.834 -13.416 -14.322 1.00 75.44 122 ILE A O 1
ATOM 962 N N . ALA A 1 123 ? 15.915 -12.625 -14.521 1.00 72.69 123 ALA A N 1
ATOM 963 C CA . ALA A 1 123 ? 16.502 -13.669 -13.681 1.00 72.69 123 ALA A CA 1
ATOM 964 C C . ALA A 1 123 ? 15.796 -13.778 -12.310 1.00 72.69 123 ALA A C 1
ATOM 966 O O . ALA A 1 123 ? 15.603 -12.787 -11.595 1.00 72.69 123 ALA A O 1
ATOM 967 N 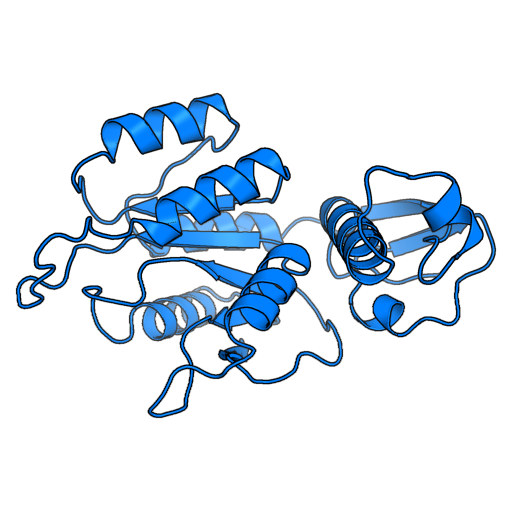N . GLY A 1 124 ? 15.401 -15.003 -11.950 1.00 74.81 124 GLY A N 1
ATOM 968 C CA . GLY A 1 124 ? 14.674 -15.310 -10.714 1.00 74.81 124 GLY A CA 1
ATOM 969 C C . GLY A 1 124 ? 13.150 -15.134 -10.782 1.00 74.81 124 GLY A C 1
ATOM 970 O O . GLY A 1 124 ? 12.469 -15.445 -9.806 1.00 74.81 124 GLY A O 1
ATOM 971 N N . THR A 1 125 ? 12.578 -14.699 -11.911 1.00 79.25 125 THR A N 1
ATOM 972 C CA . THR A 1 125 ? 11.115 -14.513 -12.051 1.00 79.25 125 THR A CA 1
ATOM 973 C C . THR A 1 125 ? 10.320 -15.796 -11.941 1.00 79.25 125 THR A C 1
ATOM 975 O O . THR A 1 125 ? 9.264 -15.782 -11.321 1.00 79.25 125 THR A O 1
ATOM 978 N N . ARG A 1 126 ? 10.813 -16.919 -12.473 1.00 82.69 126 ARG A N 1
ATOM 979 C CA . ARG A 1 126 ? 10.132 -18.215 -12.328 1.00 82.69 126 ARG A CA 1
ATOM 980 C C . ARG A 1 126 ? 9.961 -18.601 -10.857 1.00 82.69 126 ARG A C 1
ATOM 982 O O . ARG A 1 126 ? 8.872 -18.994 -10.447 1.00 82.69 126 ARG A O 1
ATOM 989 N N . HIS A 1 127 ? 11.018 -18.435 -10.061 1.00 83.44 127 HIS A N 1
ATOM 990 C CA . HIS A 1 127 ? 10.973 -18.688 -8.622 1.00 83.44 127 HIS A CA 1
ATOM 991 C C . HIS A 1 127 ? 10.051 -17.690 -7.907 1.00 83.44 127 HIS A C 1
ATOM 993 O O . HIS A 1 127 ? 9.206 -18.091 -7.113 1.00 83.44 127 HIS A O 1
ATOM 999 N N . MET A 1 128 ? 10.130 -16.405 -8.264 1.00 84.25 128 MET A N 1
ATOM 1000 C CA . MET A 1 128 ? 9.250 -15.367 -7.723 1.00 84.25 128 MET A CA 1
ATOM 1001 C C . MET A 1 128 ? 7.771 -15.644 -8.017 1.00 84.25 128 MET A C 1
ATOM 1003 O O . MET A 1 128 ? 6.956 -15.574 -7.108 1.00 84.25 128 MET A O 1
ATOM 1007 N N . LYS A 1 129 ? 7.419 -16.022 -9.253 1.00 87.50 129 LYS A N 1
ATOM 1008 C CA . LYS A 1 129 ? 6.055 -16.407 -9.656 1.00 87.50 129 LYS A CA 1
ATOM 1009 C C . LYS A 1 129 ? 5.559 -17.619 -8.864 1.00 87.50 129 LYS A C 1
ATOM 1011 O O . LYS A 1 129 ? 4.397 -17.652 -8.465 1.00 87.50 129 LYS A O 1
ATOM 1016 N N . PHE A 1 130 ? 6.428 -18.607 -8.636 1.00 87.06 130 PHE A N 1
ATOM 1017 C CA . PHE A 1 130 ? 6.110 -19.778 -7.820 1.00 87.06 130 PHE A CA 1
ATOM 1018 C C . PHE A 1 130 ? 5.809 -19.392 -6.365 1.00 87.06 130 PHE A C 1
ATOM 1020 O O . PHE A 1 130 ? 4.757 -19.764 -5.846 1.00 87.06 130 PHE A O 1
ATOM 1027 N N . LEU A 1 131 ? 6.686 -18.607 -5.728 1.00 87.56 131 LEU A N 1
ATOM 1028 C CA . LEU A 1 131 ? 6.481 -18.150 -4.351 1.00 87.56 131 LEU A CA 1
ATOM 1029 C C . LEU A 1 131 ? 5.257 -17.237 -4.231 1.00 87.56 131 LEU A C 1
ATOM 1031 O O . LEU A 1 131 ? 4.438 -17.442 -3.344 1.00 87.56 131 LEU A O 1
ATOM 1035 N N . ALA A 1 132 ? 5.083 -16.293 -5.156 1.00 89.38 132 ALA A N 1
ATOM 1036 C CA . ALA A 1 132 ? 3.930 -15.399 -5.200 1.00 89.38 132 ALA A CA 1
ATOM 1037 C C . ALA A 1 132 ? 2.615 -16.195 -5.164 1.00 89.38 132 ALA A C 1
ATOM 1039 O O . ALA A 1 132 ? 1.772 -15.949 -4.304 1.00 89.38 132 ALA A O 1
ATOM 1040 N N . LYS A 1 133 ? 2.479 -17.221 -6.017 1.00 90.00 133 LYS A N 1
ATOM 1041 C CA . LYS A 1 133 ? 1.307 -18.111 -6.014 1.00 90.00 133 LYS A CA 1
ATOM 1042 C C . LYS A 1 133 ? 1.164 -18.896 -4.715 1.00 90.00 133 LYS A C 1
ATOM 1044 O O . LYS A 1 133 ? 0.063 -18.968 -4.174 1.00 90.00 133 LYS A O 1
ATOM 1049 N N . ARG A 1 134 ? 2.265 -19.462 -4.206 1.00 89.56 134 ARG A N 1
ATOM 1050 C CA . ARG A 1 134 ? 2.286 -20.229 -2.949 1.00 89.56 134 ARG A CA 1
ATOM 1051 C C . ARG A 1 134 ? 1.782 -19.407 -1.761 1.00 89.56 134 ARG A C 1
ATOM 1053 O O . ARG A 1 134 ? 1.133 -19.966 -0.886 1.00 89.56 134 ARG A O 1
ATOM 1060 N N . TYR A 1 135 ? 2.053 -18.105 -1.750 1.00 89.25 135 TYR A N 1
ATOM 1061 C CA . TYR A 1 135 ? 1.673 -17.196 -0.671 1.00 89.25 135 TYR A CA 1
ATOM 1062 C C . TYR A 1 135 ? 0.483 -16.283 -1.017 1.00 89.25 135 TYR A C 1
ATOM 1064 O O . TYR A 1 135 ? 0.314 -15.226 -0.418 1.00 89.25 135 TYR A O 1
ATOM 1072 N N . GLY A 1 136 ? -0.373 -16.694 -1.961 1.00 87.38 136 GLY A N 1
ATOM 1073 C CA . GLY A 1 136 ? -1.703 -16.098 -2.148 1.00 87.38 136 GLY A CA 1
ATOM 1074 C C . GLY A 1 136 ? -1.844 -15.070 -3.275 1.00 87.38 136 GLY A C 1
ATOM 1075 O O . GLY A 1 136 ? -2.965 -14.643 -3.558 1.00 87.38 136 GLY A O 1
ATOM 1076 N N . ILE A 1 137 ? -0.772 -14.717 -3.990 1.00 93.88 137 ILE A N 1
ATOM 1077 C CA . ILE A 1 137 ? -0.861 -13.903 -5.213 1.00 93.88 137 ILE A CA 1
ATOM 1078 C C . ILE A 1 137 ? -1.296 -14.812 -6.370 1.00 93.88 137 ILE A C 1
ATOM 1080 O O . ILE A 1 137 ? -0.487 -15.475 -7.021 1.00 93.88 137 ILE A O 1
ATOM 1084 N N . LYS A 1 138 ? -2.609 -14.860 -6.619 1.00 88.81 138 LYS A N 1
ATOM 1085 C CA . LYS A 1 138 ? -3.226 -15.785 -7.589 1.00 88.81 138 LYS A CA 1
ATOM 1086 C C . LYS A 1 138 ? -2.805 -15.519 -9.037 1.00 88.81 138 LYS A C 1
ATOM 1088 O O . LYS A 1 138 ? -2.649 -16.465 -9.813 1.00 88.81 138 LYS A O 1
ATOM 1093 N N . LYS A 1 139 ? -2.619 -14.248 -9.402 1.00 93.38 139 LYS A N 1
ATOM 1094 C CA . LYS A 1 139 ? -2.286 -13.808 -10.760 1.00 93.38 139 LYS A CA 1
ATOM 1095 C C . LYS A 1 139 ? -1.012 -12.967 -10.733 1.00 93.38 139 LYS A C 1
ATOM 1097 O O . LYS A 1 139 ? -0.882 -12.060 -9.922 1.00 93.38 139 LYS A O 1
ATOM 1102 N N . VAL A 1 140 ? -0.076 -13.296 -11.623 1.00 94.56 140 VAL A N 1
ATOM 1103 C CA . VAL A 1 140 ? 1.094 -12.461 -11.917 1.00 94.56 140 VAL A CA 1
ATOM 1104 C C . VAL A 1 140 ? 0.917 -11.950 -13.334 1.00 94.56 140 VAL A C 1
ATOM 1106 O O . VAL A 1 140 ? 0.869 -12.751 -14.269 1.00 94.56 140 VAL A O 1
ATOM 1109 N N . HIS A 1 141 ? 0.769 -10.639 -13.478 1.00 95.19 141 HIS A N 1
ATOM 1110 C CA . HIS A 1 141 ? 0.532 -10.000 -14.768 1.00 95.19 141 HIS A CA 1
ATOM 1111 C C . HIS A 1 141 ? 1.830 -9.840 -15.547 1.00 95.19 141 HIS A C 1
ATOM 1113 O O . HIS A 1 141 ? 2.917 -9.771 -14.975 1.00 95.19 141 HIS A O 1
ATOM 1119 N N . THR A 1 142 ? 1.705 -9.754 -16.864 1.00 93.25 142 THR A N 1
ATOM 1120 C CA . THR A 1 142 ? 2.825 -9.489 -17.778 1.00 93.25 142 THR A CA 1
ATOM 1121 C C . THR A 1 142 ? 2.716 -8.126 -18.452 1.00 93.25 142 THR A C 1
ATOM 1123 O O . THR A 1 142 ? 3.517 -7.809 -19.317 1.00 93.25 142 THR A O 1
ATOM 1126 N N . SER A 1 143 ? 1.725 -7.319 -18.071 1.00 94.00 143 SER A N 1
ATOM 1127 C CA . SER A 1 143 ? 1.482 -5.981 -18.610 1.00 94.00 143 SER A CA 1
ATOM 1128 C C . SER A 1 143 ? 1.013 -5.035 -17.504 1.00 94.00 143 SER A C 1
ATOM 1130 O O . SER A 1 143 ? 0.462 -5.480 -16.489 1.00 94.00 143 SER A O 1
ATOM 1132 N N . MET A 1 144 ? 1.238 -3.729 -17.689 1.00 94.44 144 MET A N 1
ATOM 1133 C CA . MET A 1 144 ? 0.721 -2.716 -16.762 1.00 94.44 144 MET A CA 1
ATOM 1134 C C . MET A 1 144 ? -0.805 -2.700 -16.792 1.00 94.44 144 MET A C 1
ATOM 1136 O O . MET A 1 144 ? -1.436 -2.594 -15.748 1.00 94.44 144 MET A O 1
ATOM 1140 N N . GLU A 1 145 ? -1.385 -2.861 -17.977 1.00 96.00 145 GLU A N 1
ATOM 1141 C CA . GLU A 1 145 ? -2.822 -2.884 -18.220 1.00 96.00 145 GLU A CA 1
ATOM 1142 C C . GLU A 1 145 ? -3.487 -3.989 -17.393 1.00 96.00 145 GLU A C 1
ATOM 1144 O O . GLU A 1 145 ? -4.440 -3.717 -16.673 1.00 96.00 145 GLU A O 1
ATOM 1149 N N . GLY A 1 146 ? -2.915 -5.201 -17.368 1.00 97.19 146 GLY A N 1
ATOM 1150 C CA . GLY A 1 146 ? -3.438 -6.298 -16.549 1.00 97.19 146 GLY A CA 1
ATOM 1151 C C . GLY A 1 146 ? -3.396 -5.999 -15.045 1.00 97.19 146 GLY A C 1
ATOM 1152 O O . GLY A 1 146 ? -4.351 -6.303 -14.325 1.00 97.19 146 GLY A O 1
ATOM 1153 N N . CYS A 1 147 ? -2.328 -5.352 -14.561 1.00 98.00 147 CYS A N 1
ATOM 1154 C CA . CYS A 1 147 ? -2.268 -4.887 -13.171 1.00 98.00 147 CYS A CA 1
ATOM 1155 C C . CYS A 1 147 ? -3.363 -3.860 -12.868 1.00 98.00 147 CYS A C 1
ATOM 1157 O O . CYS A 1 147 ? -3.967 -3.901 -11.797 1.00 98.00 147 CYS A O 1
ATOM 1159 N N . LEU A 1 148 ? -3.600 -2.930 -13.793 1.00 97.94 148 LEU A N 1
ATOM 1160 C CA . LEU A 1 148 ? -4.593 -1.874 -13.643 1.00 97.94 148 LEU A CA 1
ATOM 1161 C C . LEU A 1 148 ? -6.028 -2.408 -13.727 1.00 97.94 148 LEU A C 1
ATOM 1163 O O . LEU A 1 148 ? -6.884 -1.918 -13.000 1.00 97.94 148 LEU A O 1
ATOM 1167 N N . GLU A 1 149 ? -6.291 -3.444 -14.525 1.00 97.94 149 GLU A N 1
ATOM 1168 C CA . GLU A 1 149 ? -7.577 -4.154 -14.541 1.00 97.94 149 GLU A CA 1
ATOM 1169 C C . GLU A 1 149 ? -7.865 -4.833 -13.196 1.00 97.94 149 GLU A C 1
ATOM 1171 O O . GLU A 1 149 ? -8.966 -4.700 -12.659 1.00 97.94 149 GLU A O 1
ATOM 1176 N N . GLU A 1 150 ? -6.878 -5.530 -12.614 1.00 98.00 150 GLU A N 1
ATOM 1177 C CA . GLU A 1 150 ? -7.041 -6.119 -11.278 1.00 98.00 150 GLU A CA 1
ATOM 1178 C C . GLU A 1 150 ? -7.242 -5.035 -10.215 1.00 98.00 150 GLU A C 1
ATOM 1180 O O . GLU A 1 150 ? -8.080 -5.194 -9.325 1.00 98.00 150 GLU A O 1
ATOM 1185 N N . LEU A 1 151 ? -6.498 -3.929 -10.312 1.00 97.88 151 LEU A N 1
ATOM 1186 C CA . LEU A 1 151 ? -6.647 -2.804 -9.397 1.00 97.88 151 LEU A CA 1
ATOM 1187 C C . LEU A 1 151 ? -8.052 -2.214 -9.494 1.00 97.88 151 LEU A C 1
ATOM 1189 O O . LEU A 1 151 ? -8.695 -2.035 -8.464 1.00 97.88 151 LEU A O 1
ATOM 1193 N N . LYS A 1 152 ? -8.539 -1.967 -10.714 1.00 97.44 152 LYS A N 1
ATOM 1194 C CA . LYS A 1 152 ? -9.879 -1.438 -10.960 1.00 97.44 152 LYS A CA 1
ATOM 1195 C C . LYS A 1 152 ? -10.951 -2.340 -10.348 1.00 97.44 152 LYS A C 1
ATOM 1197 O O . LYS A 1 152 ? -11.780 -1.867 -9.582 1.00 97.44 152 LYS A O 1
ATOM 1202 N N . GLY A 1 153 ? -10.875 -3.648 -10.598 1.00 95.75 153 GLY A N 1
ATOM 1203 C CA . GLY A 1 153 ? -11.808 -4.609 -10.005 1.00 95.75 153 GLY A CA 1
ATOM 1204 C C . GLY A 1 153 ? -11.762 -4.646 -8.473 1.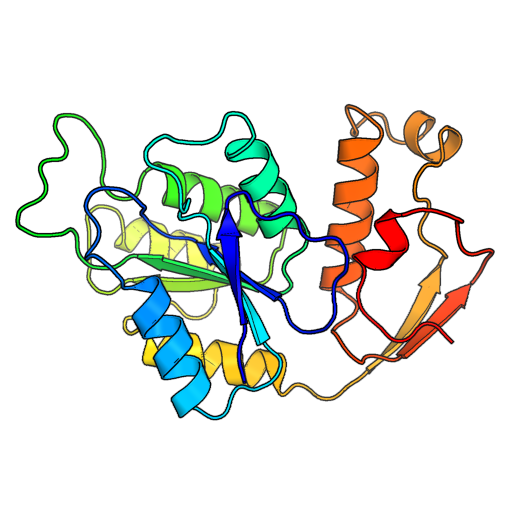00 95.75 153 GLY A C 1
ATOM 1205 O O . GLY A 1 153 ? -12.777 -4.911 -7.836 1.00 95.75 153 GLY A O 1
ATOM 1206 N N . TRP A 1 154 ? -10.603 -4.365 -7.868 1.00 95.19 154 TRP A N 1
ATOM 1207 C CA . TRP A 1 154 ? -10.469 -4.280 -6.414 1.00 95.19 154 TRP A CA 1
ATOM 1208 C C . TRP A 1 154 ? -11.085 -3.006 -5.831 1.00 95.19 154 TRP A C 1
ATOM 1210 O O . TRP A 1 154 ? -11.762 -3.083 -4.808 1.00 95.19 154 TRP A O 1
ATOM 1220 N N . ILE A 1 155 ? -10.850 -1.847 -6.454 1.00 95.12 155 ILE A N 1
ATOM 1221 C CA . ILE A 1 155 ? -11.342 -0.558 -5.943 1.00 95.12 155 ILE A CA 1
ATOM 1222 C C . ILE A 1 155 ? -12.835 -0.340 -6.216 1.00 95.12 155 ILE A C 1
ATOM 1224 O O . ILE A 1 155 ? -13.490 0.342 -5.433 1.00 95.12 155 ILE A O 1
ATOM 1228 N N . ASP A 1 156 ? -13.378 -0.959 -7.271 1.00 94.81 156 ASP A N 1
ATOM 1229 C CA . ASP A 1 156 ? -14.802 -0.906 -7.637 1.00 94.81 156 ASP A CA 1
ATOM 1230 C C . ASP A 1 156 ? -15.662 -1.867 -6.789 1.00 94.81 156 ASP A C 1
ATOM 1232 O O . ASP A 1 156 ? -16.843 -2.085 -7.074 1.00 94.81 156 ASP A O 1
ATOM 1236 N N . ARG A 1 157 ? -15.084 -2.480 -5.745 1.00 93.62 157 ARG A N 1
ATOM 1237 C CA . ARG A 1 157 ? -15.826 -3.366 -4.843 1.00 93.62 157 ARG A CA 1
ATOM 1238 C C . ARG A 1 157 ? -17.005 -2.627 -4.185 1.00 93.62 157 ARG A C 1
ATOM 1240 O O . ARG A 1 157 ? -16.881 -1.444 -3.861 1.00 93.62 157 ARG A O 1
ATOM 1247 N N . PRO A 1 158 ? -18.120 -3.322 -3.899 1.00 94.94 158 PRO A N 1
ATOM 1248 C CA . PRO A 1 158 ? -19.196 -2.751 -3.101 1.00 94.94 158 PRO A CA 1
ATOM 1249 C C . PRO A 1 158 ? -18.702 -2.317 -1.717 1.00 94.94 158 PRO A C 1
ATOM 1251 O O . PRO A 1 158 ? -17.871 -2.999 -1.104 1.00 94.94 158 PRO A O 1
ATOM 1254 N N . GLN A 1 159 ? -19.251 -1.204 -1.229 1.00 95.56 159 GLN A N 1
ATOM 1255 C CA . GLN A 1 159 ? -19.063 -0.769 0.153 1.00 95.56 159 GLN A CA 1
ATOM 1256 C C . GLN A 1 159 ? -19.668 -1.794 1.112 1.00 95.56 159 GLN A C 1
ATOM 1258 O O . GLN A 1 159 ? -20.685 -2.423 0.813 1.00 95.56 159 GLN A O 1
ATOM 1263 N N . GLN A 1 160 ? -19.026 -1.949 2.261 1.00 97.38 160 GLN A N 1
ATOM 1264 C CA . GLN A 1 160 ? -19.432 -2.866 3.320 1.00 97.38 160 GLN A CA 1
ATOM 1265 C C . GLN A 1 160 ? -19.695 -2.102 4.620 1.00 97.38 160 GLN A C 1
ATOM 1267 O O . GLN A 1 160 ? -19.240 -0.970 4.796 1.00 97.38 160 GLN A O 1
ATOM 1272 N N . GLU A 1 161 ? -20.444 -2.733 5.520 1.00 98.06 161 GLU A N 1
ATOM 1273 C CA . GLU A 1 161 ? -20.648 -2.256 6.886 1.00 98.06 161 GLU A CA 1
ATOM 1274 C C . GLU A 1 161 ? -19.866 -3.157 7.845 1.00 98.06 161 GLU A C 1
ATOM 1276 O O . GLU A 1 161 ? -19.894 -4.382 7.711 1.00 98.06 161 GLU A O 1
ATOM 1281 N N . HIS A 1 162 ? -19.172 -2.547 8.804 1.00 97.88 162 HIS A N 1
ATOM 1282 C CA . HIS A 1 162 ? -18.363 -3.239 9.806 1.00 97.88 162 HIS A CA 1
ATOM 1283 C C . HIS A 1 162 ? -18.769 -2.799 11.212 1.00 97.88 162 HIS A C 1
ATOM 1285 O O . HIS A 1 162 ? -19.104 -1.633 11.424 1.00 97.88 162 HIS A O 1
ATOM 1291 N N . THR A 1 163 ? -18.666 -3.714 12.171 1.00 97.69 163 THR A N 1
ATOM 1292 C CA . THR A 1 163 ? -18.642 -3.398 13.604 1.00 97.69 163 THR A CA 1
ATOM 1293 C C . THR A 1 163 ? -17.278 -3.813 14.128 1.00 97.69 163 THR A C 1
ATOM 1295 O O . THR A 1 163 ? -16.900 -4.975 13.969 1.00 97.69 163 THR A O 1
ATOM 1298 N N . LEU A 1 164 ? -16.518 -2.866 14.673 1.00 97.31 164 LEU A N 1
ATOM 1299 C CA . LEU A 1 164 ? -15.144 -3.072 15.130 1.00 97.31 164 LEU A CA 1
ATOM 1300 C C . LEU A 1 164 ? -14.935 -2.417 16.495 1.00 97.31 164 LEU A C 1
ATOM 1302 O O . LEU A 1 164 ? -15.572 -1.418 16.813 1.00 97.31 164 LEU A O 1
ATOM 1306 N N . GLU A 1 165 ? -13.993 -2.941 17.271 1.00 96.81 165 GLU A N 1
ATOM 1307 C CA . GLU A 1 165 ? -13.520 -2.265 18.480 1.00 96.81 165 GLU A CA 1
ATOM 1308 C C . GLU A 1 165 ? -12.736 -0.994 18.126 1.00 96.81 165 GLU A C 1
ATOM 1310 O O . GLU A 1 165 ? -12.072 -0.920 17.082 1.00 96.81 165 GLU A O 1
ATOM 1315 N N . ALA A 1 166 ? -12.787 0.002 19.013 1.00 96.69 166 ALA A N 1
ATOM 1316 C CA . ALA A 1 166 ? -11.983 1.210 18.879 1.00 96.69 166 ALA A CA 1
ATOM 1317 C C . ALA A 1 166 ? -10.479 0.864 18.806 1.00 96.69 166 ALA A C 1
ATOM 1319 O O . ALA A 1 166 ? -9.979 0.070 19.611 1.00 96.69 166 ALA A O 1
ATOM 1320 N N . PRO A 1 167 ? -9.719 1.441 17.857 1.00 97.12 167 PRO A N 1
ATOM 1321 C CA . PRO A 1 167 ? -8.293 1.171 17.756 1.00 97.12 167 PRO A CA 1
ATOM 1322 C C . PRO A 1 167 ? -7.557 1.747 18.971 1.00 97.12 167 PRO A C 1
ATOM 1324 O O . PRO A 1 167 ? -7.787 2.883 19.367 1.00 97.12 167 PRO A O 1
ATOM 1327 N N . LEU A 1 168 ? -6.609 0.995 19.526 1.00 96.94 168 LEU A N 1
ATOM 1328 C CA . LEU A 1 168 ? -5.847 1.395 20.717 1.00 96.94 168 LEU A CA 1
ATOM 1329 C C . LEU A 1 168 ? -4.623 2.259 20.370 1.00 96.94 168 LEU A C 1
ATOM 1331 O O . LEU A 1 168 ? -3.513 1.993 20.835 1.00 96.94 168 LEU A O 1
ATOM 1335 N N . PHE A 1 169 ? -4.801 3.256 19.501 1.00 98.06 169 PHE A N 1
ATOM 1336 C CA . PHE A 1 169 ? -3.706 4.152 19.131 1.00 98.06 169 PHE A CA 1
ATOM 1337 C C . PHE A 1 169 ? -3.168 4.905 20.349 1.00 98.06 169 PHE A C 1
ATOM 1339 O O . PHE A 1 169 ? -3.935 5.335 21.205 1.00 98.06 169 PHE A O 1
ATOM 1346 N N . ASP A 1 170 ? -1.845 5.068 20.401 1.00 97.94 170 ASP A N 1
ATOM 1347 C CA . ASP A 1 170 ? -1.129 5.828 21.438 1.00 97.94 170 ASP A CA 1
ATOM 1348 C C . ASP A 1 170 ? -1.335 5.314 22.885 1.00 97.94 170 ASP A C 1
ATOM 1350 O O . ASP A 1 170 ? -0.996 5.995 23.850 1.00 97.94 170 ASP A O 1
ATOM 1354 N N . SER A 1 171 ? -1.842 4.086 23.060 1.00 97.12 171 SER A N 1
ATOM 1355 C CA . SER A 1 171 ? -2.063 3.476 24.376 1.00 97.12 171 SER A CA 1
ATOM 1356 C C . SER A 1 171 ? -0.783 2.852 24.946 1.00 97.12 171 SER A C 1
ATOM 1358 O O . SER A 1 171 ? -0.324 1.803 24.485 1.00 97.12 171 SER A O 1
ATOM 1360 N N . GLU A 1 172 ? -0.218 3.453 25.997 1.00 96.88 172 GLU A N 1
ATOM 1361 C CA . GLU A 1 172 ? 0.932 2.881 26.722 1.00 96.88 172 GLU A CA 1
ATOM 1362 C C . GLU A 1 172 ? 0.604 1.522 27.355 1.00 96.88 172 GLU A C 1
ATOM 1364 O O . GLU A 1 172 ? 1.441 0.619 27.368 1.00 96.88 172 GLU A O 1
ATOM 1369 N N . GLU A 1 173 ? -0.631 1.346 27.832 1.00 96.25 173 GLU A N 1
ATOM 1370 C CA . GLU A 1 173 ? -1.091 0.074 28.389 1.00 96.25 173 GLU A CA 1
ATOM 1371 C C . GLU A 1 173 ? -1.129 -1.027 27.320 1.00 96.25 173 GLU A C 1
ATOM 1373 O O . GLU A 1 173 ? -0.682 -2.148 27.574 1.00 96.25 173 GLU A O 1
ATOM 1378 N N . ALA A 1 174 ? -1.627 -0.719 26.116 1.00 95.88 174 ALA A N 1
A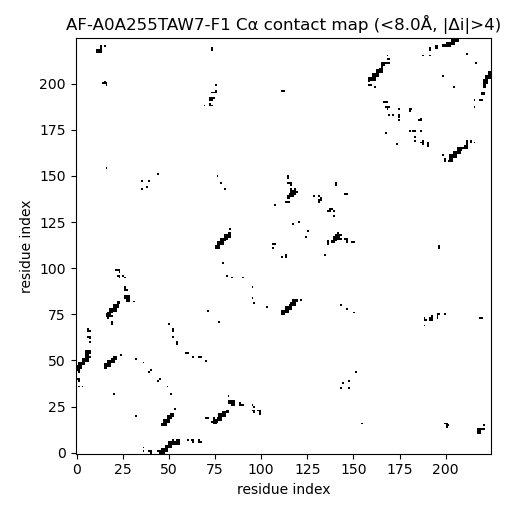TOM 1379 C CA . ALA A 1 174 ? -1.610 -1.664 25.004 1.00 95.88 174 ALA A CA 1
ATOM 1380 C C . ALA A 1 174 ? -0.169 -2.015 24.611 1.00 95.88 174 ALA A C 1
ATOM 1382 O O . ALA A 1 174 ? 0.153 -3.194 24.468 1.00 95.88 174 ALA A O 1
ATOM 1383 N N . LEU A 1 175 ? 0.719 -1.019 24.522 1.00 97.56 175 LEU A N 1
ATOM 1384 C CA . LEU A 1 175 ? 2.130 -1.246 24.206 1.00 97.56 175 LEU A CA 1
ATOM 1385 C C . LEU A 1 175 ? 2.800 -2.169 25.237 1.00 97.56 175 LEU A C 1
ATOM 1387 O O . LEU A 1 175 ? 3.485 -3.116 24.859 1.00 97.56 175 LEU A O 1
ATOM 1391 N N . ALA A 1 176 ? 2.550 -1.959 26.533 1.00 96.81 176 ALA A N 1
ATOM 1392 C CA . ALA A 1 176 ? 3.105 -2.787 27.605 1.00 96.81 176 ALA A CA 1
ATOM 1393 C C . ALA A 1 176 ? 2.629 -4.254 27.563 1.00 96.81 176 ALA A C 1
ATOM 1395 O O . ALA A 1 176 ? 3.350 -5.150 28.007 1.00 96.81 176 ALA A O 1
ATOM 1396 N N . LYS A 1 177 ? 1.431 -4.515 27.024 1.00 96.88 177 LYS A N 1
ATOM 1397 C CA . LYS A 1 177 ? 0.870 -5.870 26.862 1.00 96.88 177 LYS A CA 1
ATOM 1398 C C . LYS A 1 177 ? 1.357 -6.589 25.599 1.00 96.88 177 LYS A C 1
ATOM 1400 O O . LYS A 1 177 ? 1.176 -7.801 25.502 1.00 96.88 177 LYS A O 1
ATOM 1405 N N . HIS A 1 178 ? 1.974 -5.869 24.663 1.00 94.50 178 HIS A N 1
ATOM 1406 C CA . HIS A 1 178 ? 2.400 -6.373 23.357 1.00 94.50 178 HIS A CA 1
ATOM 1407 C C . HIS A 1 178 ? 3.920 -6.221 23.157 1.00 94.50 178 HIS A C 1
ATOM 1409 O O . HIS A 1 178 ? 4.366 -5.336 22.419 1.00 94.50 178 HIS A O 1
ATOM 1415 N N . PRO A 1 179 ? 4.739 -7.085 23.794 1.00 92.88 179 PRO A N 1
ATOM 1416 C CA . PRO A 1 179 ? 6.202 -6.993 23.754 1.00 92.88 179 PRO A CA 1
ATOM 1417 C C . PRO A 1 179 ? 6.805 -7.228 22.359 1.00 92.88 179 PRO A C 1
ATOM 1419 O O . PRO A 1 179 ? 7.996 -6.998 22.158 1.00 92.88 179 PRO A O 1
ATOM 1422 N N . GLU A 1 180 ? 6.019 -7.700 21.386 1.00 93.75 180 GLU A N 1
ATOM 1423 C CA . GLU A 1 180 ? 6.428 -7.797 19.985 1.00 93.75 180 GLU A CA 1
ATOM 1424 C C . GLU A 1 180 ? 6.617 -6.432 19.305 1.00 93.75 180 GLU A C 1
ATOM 1426 O O . GLU A 1 180 ? 7.301 -6.346 18.280 1.00 93.75 180 GLU A O 1
ATOM 1431 N N . PHE A 1 181 ? 6.017 -5.366 19.844 1.00 95.19 181 PHE A N 1
ATOM 1432 C CA . PHE A 1 181 ? 6.218 -4.012 19.345 1.00 95.19 181 PHE A CA 1
ATOM 1433 C C . PHE A 1 181 ? 7.431 -3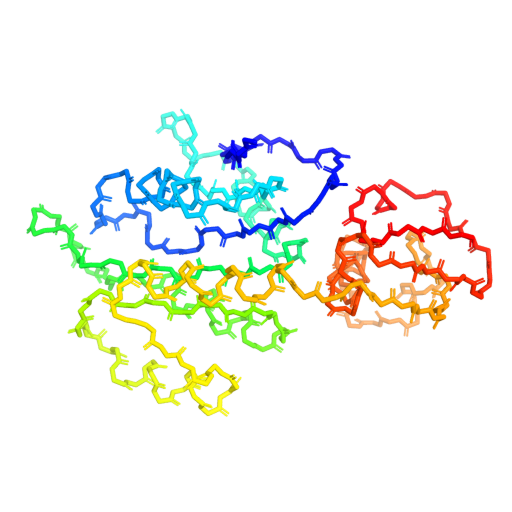.377 20.013 1.00 95.19 181 PHE A C 1
ATOM 1435 O O . PHE A 1 181 ? 7.500 -3.229 21.228 1.00 95.19 181 PHE A O 1
ATOM 1442 N N . VAL A 1 182 ? 8.389 -2.964 19.184 1.00 94.44 182 VAL A N 1
ATOM 1443 C CA . VAL A 1 182 ? 9.616 -2.304 19.648 1.00 94.44 182 VAL A CA 1
ATOM 1444 C C . VAL A 1 182 ? 9.364 -0.908 20.222 1.00 94.44 182 VAL A C 1
ATOM 1446 O O . VAL A 1 182 ? 10.121 -0.461 21.077 1.00 94.44 182 VAL A O 1
ATOM 1449 N N . ASP A 1 183 ? 8.328 -0.216 19.745 1.00 96.75 183 ASP A N 1
ATOM 1450 C CA . ASP A 1 183 ? 7.939 1.124 20.177 1.00 96.75 183 ASP A CA 1
ATOM 1451 C C . ASP A 1 183 ? 6.479 1.451 19.789 1.00 96.75 183 ASP A C 1
ATOM 1453 O O . ASP A 1 183 ? 5.797 0.693 19.086 1.00 96.75 183 ASP A O 1
ATOM 1457 N N . MET A 1 184 ? 6.008 2.618 20.242 1.00 97.25 184 MET A N 1
ATOM 1458 C CA . MET A 1 184 ? 4.667 3.143 19.960 1.00 97.25 184 MET A CA 1
ATOM 1459 C C . MET A 1 184 ? 4.413 3.333 18.456 1.00 97.25 184 MET A C 1
ATOM 1461 O O . MET A 1 184 ? 3.313 3.084 17.961 1.00 97.25 184 MET A O 1
ATOM 1465 N N . LEU A 1 185 ? 5.440 3.733 17.697 1.00 95.81 185 LEU A N 1
ATOM 1466 C CA . LEU A 1 185 ? 5.341 3.919 16.250 1.00 95.81 185 LEU A CA 1
ATOM 1467 C C . LEU A 1 185 ? 5.044 2.587 15.549 1.00 95.81 185 LEU A C 1
ATOM 1469 O O . LEU A 1 185 ? 4.133 2.515 14.724 1.00 95.81 185 LEU A O 1
ATOM 1473 N N . ALA A 1 186 ? 5.771 1.524 15.892 1.00 95.44 186 ALA A N 1
ATOM 1474 C CA . ALA A 1 1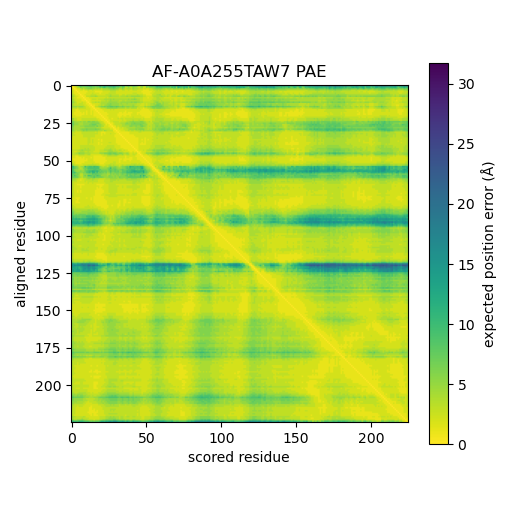86 ? 5.581 0.195 15.331 1.00 95.44 186 ALA A CA 1
ATOM 1475 C C . ALA A 1 186 ? 4.195 -0.376 15.661 1.00 95.44 186 ALA A C 1
ATOM 1477 O O . ALA A 1 186 ? 3.554 -0.956 14.774 1.00 95.44 186 ALA A O 1
ATOM 1478 N N . MET A 1 187 ? 3.717 -0.175 16.894 1.00 97.50 187 MET A N 1
ATOM 1479 C CA . MET A 1 187 ? 2.372 -0.576 17.308 1.00 97.50 187 MET A CA 1
ATOM 1480 C C . MET A 1 187 ? 1.306 0.161 16.495 1.00 97.50 187 MET A C 1
ATOM 1482 O O . MET A 1 187 ? 0.508 -0.479 15.807 1.00 97.50 187 MET A O 1
ATOM 1486 N N . ASN A 1 188 ? 1.335 1.494 16.483 1.00 97.88 188 ASN A N 1
ATOM 1487 C CA . ASN A 1 188 ? 0.341 2.301 15.778 1.00 97.88 188 ASN A CA 1
ATOM 1488 C C . ASN A 1 188 ? 0.336 2.032 14.266 1.00 97.88 188 ASN A C 1
ATOM 1490 O O . ASN A 1 188 ? -0.722 1.858 13.663 1.00 97.88 188 ASN A O 1
ATOM 1494 N N . GLN A 1 189 ? 1.508 1.891 13.642 1.00 96.44 189 GLN A N 1
ATOM 1495 C CA . GLN A 1 189 ? 1.595 1.499 12.235 1.00 96.44 189 GLN A CA 1
ATOM 1496 C C . GLN A 1 189 ? 0.944 0.135 11.973 1.00 96.44 189 GLN A C 1
ATOM 1498 O O . GLN A 1 189 ? 0.323 -0.055 10.928 1.00 96.44 189 GLN A O 1
ATOM 1503 N N . THR A 1 190 ? 1.078 -0.808 12.907 1.00 96.06 190 THR A N 1
ATOM 1504 C CA . THR A 1 190 ? 0.479 -2.142 12.794 1.00 96.06 190 THR A CA 1
ATOM 1505 C C . THR A 1 190 ? -1.035 -2.100 12.991 1.00 96.06 190 THR A C 1
ATOM 1507 O O . THR A 1 190 ? -1.753 -2.753 12.234 1.00 96.06 190 THR A O 1
ATOM 1510 N N . ILE A 1 191 ? -1.535 -1.323 13.957 1.00 97.62 191 ILE A N 1
ATOM 1511 C CA . ILE A 1 191 ? -2.976 -1.108 14.168 1.00 97.62 191 ILE A CA 1
ATOM 1512 C C . ILE A 1 191 ? -3.599 -0.499 12.903 1.00 97.62 191 ILE A C 1
ATOM 1514 O O . ILE A 1 191 ? -4.550 -1.058 12.358 1.00 97.62 191 ILE A O 1
ATOM 1518 N N . MET A 1 192 ? -3.007 0.577 12.372 1.00 98.00 192 MET A N 1
ATOM 1519 C CA . MET A 1 192 ? -3.451 1.231 11.135 1.00 98.00 192 MET A CA 1
ATOM 1520 C C . MET A 1 192 ? -3.422 0.270 9.935 1.00 98.00 192 MET A C 1
ATOM 1522 O O . MET A 1 192 ? -4.388 0.191 9.178 1.00 98.00 192 MET A O 1
ATOM 1526 N N . GLU A 1 193 ? -2.332 -0.482 9.748 1.00 97.50 193 GLU A N 1
ATOM 1527 C CA . GLU A 1 193 ? -2.212 -1.453 8.654 1.00 97.50 193 GLU A CA 1
ATOM 1528 C C . GLU A 1 193 ? -3.292 -2.544 8.737 1.00 97.50 193 GLU A C 1
ATOM 1530 O O . GLU A 1 193 ? -3.901 -2.892 7.721 1.00 97.50 193 GLU A O 1
ATOM 1535 N N . ARG A 1 194 ? -3.550 -3.077 9.939 1.00 96.69 194 ARG A N 1
ATOM 1536 C CA . ARG A 1 194 ? -4.582 -4.099 10.168 1.00 96.69 194 ARG A CA 1
ATOM 1537 C C . ARG A 1 194 ? -5.980 -3.548 9.913 1.00 96.69 194 ARG A C 1
ATOM 1539 O O . ARG A 1 194 ? -6.762 -4.229 9.252 1.00 96.69 194 ARG A O 1
ATOM 1546 N N . TRP A 1 195 ? -6.259 -2.329 10.371 1.00 97.75 195 TRP A N 1
ATOM 1547 C CA . TRP A 1 195 ? -7.519 -1.639 10.114 1.00 97.75 195 TRP A CA 1
ATOM 1548 C C . TRP A 1 195 ? -7.779 -1.494 8.613 1.00 97.75 195 TRP A C 1
ATOM 1550 O O . TRP A 1 195 ? -8.785 -1.982 8.102 1.00 97.75 195 TRP A O 1
ATOM 1560 N N . ASN A 1 196 ? -6.829 -0.904 7.879 1.00 97.50 196 ASN A N 1
ATOM 1561 C CA . ASN A 1 196 ? -6.969 -0.622 6.445 1.00 97.50 196 ASN A CA 1
ATOM 1562 C C . ASN A 1 196 ? -7.035 -1.886 5.575 1.00 97.50 196 ASN A C 1
ATOM 1564 O O . ASN A 1 196 ? -7.441 -1.822 4.417 1.00 97.50 196 ASN A O 1
ATOM 1568 N N . ARG A 1 197 ? -6.645 -3.045 6.116 1.00 95.44 197 ARG A N 1
ATOM 1569 C CA . ARG A 1 197 ? -6.811 -4.342 5.451 1.00 95.44 197 ARG A CA 1
ATOM 1570 C C . ARG A 1 197 ? -8.250 -4.859 5.520 1.00 95.44 197 ARG A C 1
ATOM 1572 O O . ARG A 1 197 ? -8.659 -5.605 4.632 1.00 95.44 197 ARG A O 1
ATOM 1579 N N . VAL A 1 198 ? -8.981 -4.510 6.575 1.00 96.50 198 VAL A N 1
ATOM 1580 C CA . VAL A 1 198 ? -10.367 -4.944 6.806 1.00 96.50 198 VAL A CA 1
ATOM 1581 C C . VAL A 1 198 ? -11.337 -3.932 6.200 1.00 96.50 198 VAL A C 1
ATOM 1583 O O . VAL A 1 198 ? -12.202 -4.297 5.404 1.00 96.50 198 VAL A O 1
ATOM 1586 N N . VAL A 1 199 ? -11.139 -2.656 6.530 1.00 97.62 199 VAL A N 1
ATOM 1587 C CA . VAL A 1 199 ? -12.011 -1.549 6.140 1.00 97.62 199 VAL A CA 1
ATOM 1588 C C . VAL A 1 199 ? -11.479 -0.904 4.866 1.00 97.62 199 VAL A C 1
ATOM 1590 O O . VAL A 1 199 ? -10.334 -0.449 4.825 1.00 97.62 199 VAL A O 1
ATOM 1593 N N . ALA A 1 200 ? -12.307 -0.841 3.824 1.00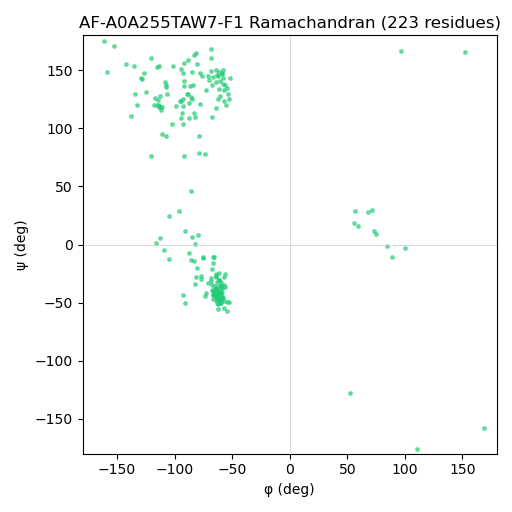 96.56 200 ALA A N 1
ATOM 1594 C CA . ALA A 1 200 ? -11.982 -0.130 2.593 1.00 96.56 200 ALA A CA 1
ATOM 1595 C C . ALA A 1 200 ? -12.399 1.352 2.664 1.00 96.56 200 ALA A C 1
ATOM 1597 O O . ALA A 1 200 ? -13.284 1.726 3.441 1.00 96.56 200 ALA A O 1
ATOM 1598 N N . PRO A 1 201 ? -11.802 2.228 1.836 1.00 95.75 201 PRO A N 1
ATOM 1599 C CA . PRO A 1 201 ? -12.286 3.593 1.681 1.00 95.75 201 PRO A CA 1
ATOM 1600 C C . PRO A 1 201 ? -13.783 3.635 1.341 1.00 95.75 201 PRO A C 1
ATOM 1602 O O . PRO A 1 201 ? -14.229 3.045 0.359 1.00 95.75 201 PRO A O 1
ATOM 1605 N N . GLY A 1 202 ? -14.558 4.365 2.145 1.00 94.69 202 GLY A N 1
ATOM 1606 C CA . GLY A 1 202 ? -16.001 4.532 1.955 1.00 94.69 202 GLY A CA 1
ATOM 1607 C C . GLY A 1 202 ? -16.890 3.477 2.620 1.00 94.69 202 GLY A C 1
ATOM 1608 O O . GLY A 1 202 ? -18.092 3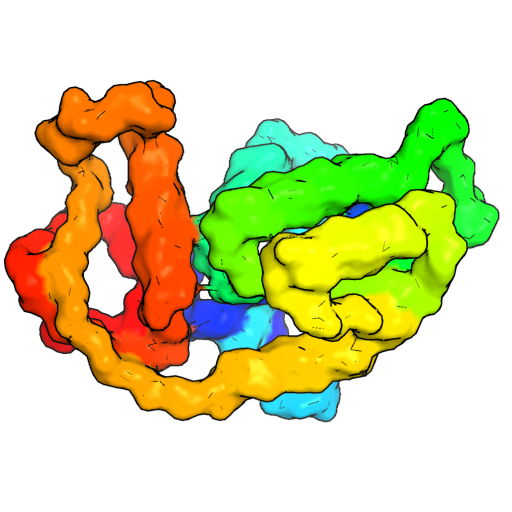.724 2.692 1.00 94.69 202 GLY A O 1
ATOM 1609 N N . ASP A 1 203 ? -16.329 2.377 3.137 1.00 97.75 203 ASP A N 1
ATOM 1610 C CA . ASP A 1 203 ? -17.055 1.441 4.009 1.00 97.75 203 ASP A CA 1
ATOM 1611 C C . ASP A 1 203 ? -17.585 2.174 5.252 1.00 97.75 203 ASP A C 1
ATOM 1613 O O . ASP A 1 203 ? -16.966 3.135 5.711 1.00 97.75 203 ASP A O 1
ATOM 1617 N N . LYS A 1 204 ? -18.708 1.728 5.816 1.00 98.25 204 LYS A N 1
ATOM 1618 C CA . LYS A 1 204 ? -19.227 2.261 7.086 1.00 98.25 204 LYS A CA 1
ATOM 1619 C C . LYS A 1 204 ? -18.703 1.441 8.253 1.00 98.25 204 LYS A C 1
ATOM 1621 O O . LYS A 1 204 ? -18.641 0.215 8.157 1.00 98.25 204 LYS A O 1
ATOM 1626 N N . VAL A 1 205 ? -18.357 2.099 9.352 1.00 98.12 205 VAL A N 1
ATOM 1627 C CA . VAL A 1 205 ? -17.811 1.436 10.538 1.00 98.12 205 VAL A CA 1
ATOM 1628 C C . VAL A 1 205 ? -18.529 1.933 11.782 1.00 98.12 205 VAL A C 1
ATOM 1630 O O . VAL A 1 205 ? -18.468 3.118 12.092 1.00 98.12 205 VAL A O 1
ATOM 1633 N N . LYS A 1 206 ? -19.161 1.008 12.503 1.00 97.69 206 LYS A N 1
ATOM 1634 C CA . LYS A 1 206 ? -19.662 1.221 13.861 1.00 97.69 206 LYS A CA 1
ATOM 1635 C C . LYS A 1 206 ? -18.587 0.811 14.853 1.00 97.69 206 LYS A C 1
ATOM 1637 O O . LYS A 1 206 ? -17.957 -0.235 14.669 1.00 97.69 206 LYS A O 1
ATOM 1642 N N . ILE A 1 207 ? -18.392 1.630 15.878 1.00 97.25 207 ILE A N 1
ATOM 1643 C CA . ILE A 1 207 ? -17.342 1.424 16.872 1.00 97.25 207 ILE A CA 1
ATOM 1644 C C . ILE A 1 207 ? -17.928 0.944 18.188 1.00 97.25 207 ILE A C 1
ATOM 1646 O O . ILE A 1 207 ? -18.808 1.590 18.753 1.00 97.25 207 ILE A O 1
ATOM 1650 N N . ASP A 1 208 ? -17.349 -0.134 18.704 1.00 95.25 208 ASP A N 1
ATOM 1651 C CA . ASP A 1 208 ? -17.506 -0.543 20.091 1.00 95.25 208 ASP A CA 1
ATOM 1652 C C . ASP A 1 208 ? -16.354 0.047 20.925 1.00 95.25 208 ASP A C 1
ATOM 1654 O O . ASP A 1 208 ? -15.185 -0.303 20.744 1.00 95.25 208 ASP A O 1
ATOM 1658 N N . GLY A 1 209 ? -16.682 0.965 21.838 1.00 93.56 209 GLY A N 1
ATOM 1659 C CA . GLY A 1 209 ? -15.721 1.627 22.728 1.00 93.56 209 GLY A CA 1
ATOM 1660 C C . GLY A 1 209 ? -15.506 3.113 22.432 1.00 93.56 209 GLY A C 1
ATOM 1661 O O . GLY A 1 209 ? -16.177 3.711 21.593 1.00 93.56 209 GLY A O 1
ATOM 1662 N N . GLU A 1 210 ? -14.581 3.726 23.170 1.00 94.25 210 GLU A N 1
ATOM 1663 C CA . GLU A 1 210 ? -14.235 5.142 23.026 1.00 94.25 210 GLU A CA 1
ATOM 1664 C C . GLU A 1 210 ? -13.141 5.329 21.971 1.00 94.25 210 GLU A C 1
ATOM 1666 O O . GLU A 1 210 ? -12.106 4.661 22.000 1.00 94.25 210 GLU A O 1
ATOM 1671 N N . MET A 1 211 ? -13.368 6.247 21.032 1.00 94.75 211 MET A N 1
ATOM 1672 C CA . MET A 1 211 ? -12.394 6.560 19.990 1.00 94.75 211 MET A CA 1
ATOM 1673 C C . MET A 1 211 ? -11.206 7.345 20.559 1.00 94.75 211 MET A C 1
ATOM 1675 O O . MET A 1 211 ? -11.427 8.340 21.249 1.00 94.75 211 MET A O 1
ATOM 1679 N N . PRO A 1 212 ? -9.953 6.974 20.233 1.00 95.50 212 PRO A N 1
ATOM 1680 C CA . PRO A 1 212 ? -8.790 7.708 20.717 1.00 95.50 212 PRO A CA 1
ATOM 1681 C C . PRO A 1 212 ? -8.679 9.091 20.056 1.00 95.50 212 PRO A C 1
ATOM 1683 O O . PRO A 1 212 ? -8.865 9.229 18.841 1.00 95.50 212 PRO A O 1
ATOM 1686 N N . ASP A 1 213 ? -8.265 10.101 20.824 1.00 95.81 213 ASP A N 1
ATOM 1687 C CA . ASP A 1 213 ? -7.784 11.377 20.277 1.00 95.81 213 ASP A CA 1
ATOM 1688 C C . ASP A 1 213 ? -6.340 11.214 19.781 1.00 95.81 213 ASP A C 1
ATOM 1690 O O . ASP A 1 213 ? -5.365 11.533 20.460 1.00 95.81 213 ASP A O 1
ATOM 1694 N N . SER A 1 214 ? -6.204 10.622 18.595 1.00 97.00 214 SER A N 1
ATOM 1695 C CA . SER A 1 214 ? -4.915 10.300 17.989 1.00 97.00 214 SER A CA 1
ATOM 1696 C C . SER A 1 214 ? -4.822 10.822 16.562 1.00 97.00 214 SER A C 1
ATOM 1698 O O . SER A 1 214 ? -5.759 10.724 15.768 1.00 97.00 214 SER A O 1
ATOM 1700 N N . TRP A 1 215 ? -3.644 11.310 16.171 1.00 96.19 215 TRP A N 1
ATOM 1701 C CA . TRP A 1 215 ? -3.406 11.738 14.792 1.00 96.19 215 TRP A CA 1
ATOM 1702 C C . TRP A 1 215 ? -3.495 10.573 13.787 1.00 96.19 215 TRP A C 1
ATOM 1704 O O . TRP A 1 215 ? -3.843 10.806 12.625 1.00 96.19 215 TRP A O 1
ATOM 1714 N N . TRP A 1 216 ? -3.257 9.329 14.228 1.00 97.31 216 TRP A N 1
ATOM 1715 C CA . TRP A 1 216 ? -3.364 8.111 13.412 1.00 97.31 216 TRP A CA 1
ATOM 1716 C C . TRP A 1 216 ? -4.772 7.879 12.871 1.00 97.31 216 TRP A C 1
ATOM 1718 O O . TRP A 1 216 ? -4.931 7.296 11.796 1.00 97.31 216 TRP A O 1
ATOM 1728 N N . MET A 1 217 ? -5.785 8.430 13.543 1.00 96.75 217 MET A N 1
ATOM 1729 C CA . MET A 1 217 ? -7.170 8.433 13.077 1.00 96.75 217 MET A CA 1
ATOM 1730 C C . MET A 1 217 ? -7.337 9.061 11.691 1.00 96.75 217 MET A C 1
ATOM 1732 O O . MET A 1 217 ? -8.251 8.710 10.952 1.00 96.75 217 MET A O 1
ATOM 1736 N N . LYS A 1 218 ? -6.431 9.958 11.286 1.00 96.56 218 LYS A N 1
ATOM 1737 C CA . LYS A 1 218 ? -6.449 10.579 9.952 1.00 96.56 218 LYS A CA 1
ATOM 1738 C C . LYS A 1 218 ? -5.969 9.641 8.842 1.00 96.56 218 LYS A C 1
ATOM 1740 O O . LYS A 1 218 ? -6.097 9.992 7.668 1.00 96.56 218 LYS A O 1
ATOM 1745 N N . LEU A 1 219 ? -5.375 8.499 9.188 1.00 97.19 219 LEU A N 1
ATOM 1746 C CA . LEU A 1 219 ? -4.742 7.572 8.247 1.00 97.19 219 LEU A CA 1
ATOM 1747 C C . LEU A 1 219 ? -5.507 6.256 8.066 1.00 97.19 219 LEU A C 1
ATOM 1749 O O . LEU A 1 219 ? -5.111 5.431 7.233 1.00 97.19 219 LEU A O 1
ATOM 1753 N N . ILE A 1 220 ? -6.582 6.049 8.826 1.00 97.50 220 ILE A N 1
ATOM 1754 C CA . ILE A 1 220 ? -7.406 4.848 8.719 1.00 97.50 220 ILE A CA 1
ATOM 1755 C C . ILE A 1 220 ? -8.572 5.023 7.739 1.00 97.50 220 ILE A C 1
ATOM 1757 O O . ILE A 1 220 ? -9.004 6.135 7.440 1.00 97.50 220 ILE A O 1
ATOM 1761 N N . ASN A 1 221 ? -9.055 3.905 7.207 1.00 97.44 221 ASN A N 1
ATOM 1762 C CA . ASN A 1 221 ? -10.177 3.833 6.278 1.00 97.44 221 ASN A CA 1
ATOM 1763 C C . ASN A 1 221 ? -11.544 3.870 6.961 1.00 97.44 221 ASN A C 1
ATOM 1765 O O . ASN A 1 221 ? -11.684 3.555 8.140 1.00 97.44 221 ASN A O 1
ATOM 1769 N N . GLY A 1 222 ? -12.563 4.124 6.140 1.00 96.31 222 GLY A N 1
ATOM 1770 C CA . GLY A 1 222 ? -13.968 4.010 6.509 1.00 96.31 222 GLY A CA 1
ATOM 1771 C C . GLY A 1 222 ? -14.607 5.331 6.928 1.00 96.31 222 GLY A C 1
ATOM 1772 O O . GLY A 1 222 ? -13.946 6.346 7.143 1.00 96.31 222 GLY A O 1
ATOM 1773 N N . LYS A 1 223 ? -15.933 5.307 6.995 1.00 95.62 223 LYS A N 1
ATOM 1774 C CA . LYS A 1 223 ? -16.791 6.340 7.562 1.00 95.62 223 LYS A CA 1
ATOM 1775 C C . LYS A 1 223 ? -17.216 5.848 8.934 1.00 95.62 223 LYS A C 1
ATOM 1777 O O . LYS A 1 223 ? -18.022 4.927 9.027 1.00 95.62 223 LYS A O 1
ATOM 1782 N N . ILE A 1 224 ? -16.599 6.416 9.957 1.00 93.56 224 ILE A N 1
ATOM 1783 C CA . ILE A 1 224 ? -16.883 6.079 11.348 1.00 93.56 224 ILE A CA 1
ATOM 1784 C C . ILE A 1 224 ? -18.189 6.779 11.730 1.00 93.56 224 ILE A C 1
ATOM 1786 O O . ILE A 1 224 ? -18.280 8.000 11.575 1.00 93.56 224 ILE A O 1
ATOM 1790 N N . GLU A 1 225 ? -19.186 5.990 12.131 1.00 83.44 225 GLU A N 1
ATOM 1791 C CA . GLU A 1 225 ? -20.531 6.426 12.540 1.00 83.44 225 GLU A CA 1
ATOM 1792 C C . GLU A 1 225 ? -20.726 6.303 14.054 1.00 83.44 225 GLU A C 1
ATOM 1794 O O . GLU A 1 225 ? -20.258 5.294 14.633 1.00 83.44 225 GLU A O 1
#

Foldseek 3Di:
DEAEDEPPDDDLFDDAAEEEEFEDPAQADPCPVVVLRVVLVVVVDPPYYYYYLHHPDPDRDPCSVVSNLLSLLLHQEYEYEYEPGNPPGDDDPDAHRVVSLVVVVVCLVLVHHYQAEYLDPDPCVVVVVVVCCVSPVVDYHNDSVVSSVVVCVVRPDDAAEEEEEAQCQPPPVVCVVCVVQPDSVSRLSSSQSVQSNVAHAAHAYEYDDDHDPDSSVRRHHHDYD